Protein AF-A0A4S3MSR5-F1 (afdb_monomer_lite)

Organism: NCBI:txid1445661

Foldseek 3Di:
DVVVVVVLVVVLVVLVVLLLVLLLLCLLLVDDPVCLVVSLVLVLVVVCVPCPPVVVVLVVCVVVVPSVVVSVVVSVVSSVSSVVSSVNSNVVCVVVVDGDNDDSVVSVVSSNVSSVSSVVSDDVVVVVLLVLLLVLVVVQLVDDLPDDLVRLLVSLVVSVVRHPLVSNLVNLVVLCPDPSRRVSSVQSNVCSVVVNDRDPPDD

Secondary structure (DSSP, 8-state):
-HHHHHHHHHHHHHHHHHHHHHHHHHHHTT--TTHHHHHHHHHHHHHHHH-HHHHHHHHHHGGGSHHHHHHHHHHHHHHHHHHHHHHHHHHHHHHH-------HHHHHHHHHHHHHHHHHH--HHHHHHHHHHHHHHHHHHTS-TT--HHHHHHHHHHHHTTS-HHHHHHHHHHHHTSTT--HHHHHHHHHHHTTSPPPPS--

Sequence (203 aa):
MIVGVKNRLRLLMGANALVYLGPLLAGMAGFGWAAVPAFAAILIFWLVLLDPRGWRHARRDWINGRAAVQATGRILSQVLLVAILFGIGRGIVGVVGIGLDLPLVQVMALSFFALPLTRLVWRPEQAAERHVAERMVEKLNTLPENSDDAEILAHVVAIRQHVCLDELHAALIRFAAREDARRTVSRALALVGSGGRPAPADA

pLDDT: mean 71.51, std 10.47, range [35.16, 86.19]

Radius of gyration: 24.27 Å; chains: 1; bounding box: 53×45×70 Å

Structure (mmCIF, N/CA/C/O backbone):
data_AF-A0A4S3MSR5-F1
#
_entry.id   AF-A0A4S3MSR5-F1
#
loop_
_atom_site.group_PDB
_atom_site.id
_atom_site.type_symbol
_atom_site.label_atom_id
_atom_site.label_alt_id
_atom_site.label_comp_id
_atom_site.label_asym_id
_atom_site.label_entity_id
_atom_site.label_seq_id
_atom_site.pdbx_PDB_ins_code
_atom_site.Cartn_x
_atom_site.Cartn_y
_atom_site.Cartn_z
_atom_site.occupancy
_atom_site.B_iso_or_equiv
_atom_site.auth_seq_id
_atom_site.auth_comp_id
_atom_site.auth_asym_id
_atom_site.auth_atom_id
_atom_site.pdbx_PDB_model_num
ATOM 1 N N . MET A 1 1 ? -8.646 -19.524 15.940 1.00 45.38 1 MET A N 1
ATOM 2 C CA . MET A 1 1 ? -9.041 -18.492 14.949 1.00 45.38 1 MET A CA 1
ATOM 3 C C . MET A 1 1 ? -7.916 -17.516 14.530 1.00 45.38 1 MET A C 1
ATOM 5 O O . MET A 1 1 ? -8.138 -16.662 13.686 1.00 45.38 1 MET A O 1
ATOM 9 N N . ILE A 1 2 ? -6.673 -17.664 15.021 1.00 40.34 2 ILE A N 1
ATOM 10 C CA . ILE A 1 2 ? -5.539 -16.745 14.743 1.00 40.34 2 ILE A CA 1
ATOM 11 C C . ILE A 1 2 ? -4.885 -16.973 13.358 1.00 40.34 2 ILE A C 1
ATOM 13 O O . ILE A 1 2 ? -4.233 -16.085 12.805 1.00 40.34 2 ILE A O 1
ATOM 17 N N . VAL A 1 3 ? -5.091 -18.150 12.757 1.00 43.12 3 VAL A N 1
ATOM 18 C CA . VAL A 1 3 ? -4.489 -18.524 11.463 1.00 43.12 3 VAL A CA 1
ATOM 19 C C . VAL A 1 3 ? -5.088 -17.718 10.300 1.00 43.12 3 VAL A C 1
ATOM 21 O O . VAL A 1 3 ? -4.349 -17.283 9.419 1.00 43.12 3 VAL A O 1
ATOM 24 N N . GLY A 1 4 ? -6.393 -17.420 10.332 1.00 44.53 4 GLY A N 1
ATOM 25 C CA . GLY A 1 4 ? -7.074 -16.664 9.270 1.00 44.53 4 GLY A CA 1
ATOM 26 C C . GLY A 1 4 ? -6.616 -15.204 9.160 1.00 44.53 4 GLY A C 1
ATOM 27 O O . GLY A 1 4 ? -6.416 -14.698 8.057 1.00 44.53 4 GLY A O 1
ATOM 28 N N . VAL A 1 5 ? -6.361 -14.545 10.297 1.00 53.25 5 VAL A N 1
ATOM 29 C CA . VAL A 1 5 ? -5.908 -13.142 10.338 1.00 53.25 5 VAL A CA 1
ATOM 30 C C . VAL A 1 5 ? -4.469 -13.009 9.831 1.00 53.25 5 VAL A C 1
ATOM 32 O O . VAL A 1 5 ? -4.187 -12.141 9.005 1.00 53.25 5 VAL A O 1
ATOM 35 N N . LYS A 1 6 ? -3.566 -13.910 10.252 1.00 56.06 6 LYS A N 1
ATOM 36 C CA . LYS A 1 6 ? -2.171 -13.930 9.775 1.00 56.06 6 LYS A CA 1
ATOM 37 C C . LYS A 1 6 ? -2.084 -14.221 8.277 1.00 56.06 6 LYS A C 1
ATOM 39 O O . LYS A 1 6 ? -1.317 -13.561 7.579 1.00 56.06 6 LYS A O 1
ATOM 44 N N . ASN A 1 7 ? -2.880 -15.169 7.776 1.00 56.16 7 ASN A N 1
ATOM 45 C CA . ASN A 1 7 ? -2.860 -15.531 6.360 1.00 56.16 7 ASN A CA 1
ATOM 46 C C . ASN A 1 7 ? -3.373 -14.387 5.476 1.00 56.16 7 ASN A C 1
ATOM 48 O O . ASN A 1 7 ? -2.794 -14.090 4.436 1.00 56.16 7 ASN A O 1
ATOM 52 N N . ARG A 1 8 ? -4.404 -13.671 5.937 1.00 54.41 8 ARG A N 1
ATOM 53 C CA . ARG A 1 8 ? -4.962 -12.515 5.233 1.00 54.41 8 ARG A CA 1
ATOM 54 C C . ARG A 1 8 ? -4.032 -11.304 5.239 1.00 54.41 8 ARG A C 1
ATOM 56 O O . ARG A 1 8 ? -3.907 -10.639 4.216 1.00 54.41 8 ARG A O 1
ATOM 63 N N . LEU A 1 9 ? -3.351 -11.039 6.355 1.00 55.84 9 LEU A N 1
ATOM 64 C CA . LEU A 1 9 ? -2.353 -9.970 6.435 1.00 55.84 9 LEU A CA 1
ATOM 65 C C . LEU A 1 9 ? -1.169 -10.243 5.496 1.00 55.84 9 LEU A C 1
ATOM 67 O O . LEU A 1 9 ? -0.715 -9.335 4.809 1.00 55.84 9 LEU A O 1
ATOM 71 N N . ARG A 1 10 ? -0.730 -11.505 5.398 1.00 58.69 10 ARG A N 1
ATOM 72 C CA . ARG A 1 10 ? 0.287 -11.941 4.428 1.00 58.69 10 ARG A CA 1
ATOM 73 C C . ARG A 1 10 ? -0.190 -11.825 2.985 1.00 58.69 10 ARG A C 1
ATOM 75 O O . ARG A 1 10 ? 0.588 -11.411 2.140 1.00 58.69 10 ARG A O 1
ATOM 82 N N . LEU A 1 11 ? -1.457 -12.129 2.710 1.00 59.59 11 LEU A N 1
ATOM 83 C CA . LEU A 1 11 ? -2.065 -11.944 1.389 1.00 59.59 11 LEU A CA 1
ATOM 84 C C . LEU A 1 11 ? -2.132 -10.467 0.993 1.00 59.59 11 LEU A C 1
ATOM 86 O O . LEU A 1 11 ? -1.822 -10.128 -0.142 1.00 59.59 11 LEU A O 1
ATOM 90 N N . LEU A 1 12 ? -2.474 -9.582 1.930 1.00 59.56 12 LEU A N 1
ATOM 91 C CA . LEU A 1 12 ? -2.487 -8.138 1.700 1.00 59.56 12 LEU A CA 1
ATOM 92 C C . LEU A 1 12 ? -1.075 -7.569 1.526 1.00 59.56 12 LEU A C 1
ATOM 94 O O . LEU A 1 12 ? -0.853 -6.779 0.614 1.00 59.56 12 LEU A O 1
ATOM 98 N N . MET A 1 13 ? -0.111 -8.006 2.341 1.00 58.41 13 MET A N 1
ATOM 99 C CA . MET A 1 13 ? 1.302 -7.651 2.171 1.00 58.41 13 MET A CA 1
ATOM 100 C C . MET A 1 13 ? 1.862 -8.171 0.847 1.00 58.41 13 MET A C 1
ATOM 102 O O . MET A 1 13 ? 2.529 -7.424 0.143 1.00 58.41 13 MET A O 1
ATOM 106 N N . GLY A 1 14 ? 1.566 -9.421 0.488 1.00 60.28 14 GLY A N 1
ATOM 107 C CA . GLY A 1 14 ? 2.029 -10.049 -0.747 1.00 60.28 14 GLY A CA 1
ATOM 108 C C . GLY A 1 14 ? 1.424 -9.402 -1.985 1.00 60.28 14 GLY A C 1
ATOM 109 O O . GLY A 1 14 ? 2.136 -9.112 -2.938 1.00 60.28 14 GLY A O 1
ATOM 110 N N . ALA A 1 15 ? 0.130 -9.092 -1.955 1.00 63.09 15 ALA A N 1
ATOM 111 C CA . ALA A 1 15 ? -0.530 -8.440 -3.071 1.00 63.09 15 ALA A CA 1
ATOM 112 C C . ALA A 1 15 ? -0.090 -6.968 -3.211 1.00 63.09 15 ALA A C 1
ATOM 114 O O . ALA A 1 15 ? 0.074 -6.511 -4.335 1.00 63.09 15 ALA A O 1
ATOM 115 N N . ASN A 1 16 ? 0.202 -6.257 -2.112 1.00 64.19 16 ASN A N 1
ATOM 116 C CA . ASN A 1 16 ? 0.832 -4.931 -2.166 1.00 64.19 16 ASN A CA 1
ATOM 117 C C . ASN A 1 16 ? 2.285 -5.008 -2.674 1.00 64.19 16 ASN A C 1
ATOM 119 O O . ASN A 1 16 ? 2.702 -4.191 -3.486 1.00 64.19 16 ASN A O 1
ATOM 123 N N . ALA A 1 17 ? 3.048 -6.025 -2.263 1.00 65.12 17 ALA A N 1
ATOM 124 C CA . ALA A 1 17 ? 4.397 -6.276 -2.770 1.00 65.12 17 ALA A CA 1
ATOM 125 C C . ALA A 1 17 ? 4.403 -6.584 -4.277 1.00 65.12 17 ALA A C 1
ATOM 127 O O . ALA A 1 17 ? 5.304 -6.145 -4.986 1.00 65.12 17 ALA A O 1
ATOM 128 N N . LEU A 1 18 ? 3.371 -7.268 -4.782 1.00 67.69 18 LEU A N 1
ATOM 129 C CA . LEU A 1 18 ? 3.221 -7.600 -6.200 1.00 67.69 18 LEU A CA 1
ATOM 130 C C . LEU A 1 18 ? 3.075 -6.352 -7.085 1.00 67.69 18 LEU A C 1
ATOM 132 O O . LEU A 1 18 ? 3.558 -6.335 -8.214 1.00 67.69 18 LEU A O 1
ATOM 136 N N . VAL A 1 19 ? 2.479 -5.281 -6.554 1.00 67.62 19 VAL A N 1
ATOM 137 C CA . VAL A 1 19 ? 2.370 -3.983 -7.241 1.00 67.62 19 VAL A CA 1
ATOM 138 C C . VAL A 1 19 ? 3.750 -3.378 -7.494 1.00 67.62 19 VAL A C 1
ATOM 140 O O . VAL A 1 19 ? 4.026 -2.886 -8.589 1.00 67.62 19 VAL A O 1
ATOM 143 N N . TYR A 1 20 ? 4.629 -3.459 -6.494 1.00 71.44 20 TYR A N 1
ATOM 144 C CA . TYR A 1 20 ? 6.003 -2.961 -6.559 1.00 71.44 20 TYR A CA 1
ATOM 145 C C . TYR A 1 20 ? 6.952 -3.915 -7.297 1.00 71.44 20 TYR A C 1
ATOM 147 O O . TYR A 1 20 ? 8.023 -3.506 -7.743 1.00 71.44 20 TYR A O 1
ATOM 155 N N . LEU A 1 21 ? 6.551 -5.173 -7.485 1.00 75.38 21 LEU A N 1
ATOM 156 C CA . LEU A 1 21 ? 7.359 -6.165 -8.181 1.00 75.38 21 LEU A CA 1
ATOM 157 C C . LEU A 1 21 ? 7.545 -5.830 -9.669 1.00 75.38 21 LEU A C 1
ATOM 159 O O . LEU A 1 21 ? 8.599 -6.127 -10.217 1.00 75.38 21 LEU A O 1
ATOM 163 N N . GLY A 1 22 ? 6.585 -5.175 -10.330 1.00 75.81 22 GLY A N 1
ATOM 164 C CA . GLY A 1 22 ? 6.727 -4.848 -11.755 1.00 75.81 22 GLY A CA 1
ATOM 165 C C . GLY A 1 22 ? 7.840 -3.847 -12.072 1.00 75.81 22 GLY A C 1
ATOM 166 O O . GLY A 1 22 ? 8.669 -4.172 -12.916 1.00 75.81 22 GLY A O 1
ATOM 167 N N . PRO A 1 23 ? 7.949 -2.683 -11.397 1.00 78.50 23 PRO A N 1
ATOM 168 C CA . PRO A 1 23 ? 9.100 -1.788 -11.554 1.00 78.50 23 PRO A CA 1
ATOM 169 C C . PRO A 1 23 ? 10.450 -2.476 -11.313 1.00 78.50 23 PRO A C 1
ATOM 171 O O . PRO A 1 23 ? 11.407 -2.233 -12.045 1.00 78.50 23 PRO A O 1
ATOM 174 N N . LEU A 1 24 ? 10.515 -3.367 -10.318 1.00 80.12 24 LEU A N 1
ATOM 175 C CA . LEU A 1 24 ? 11.713 -4.148 -10.006 1.00 80.12 24 LEU A CA 1
ATOM 176 C C . LEU A 1 24 ? 12.062 -5.118 -11.143 1.00 80.12 24 LEU A C 1
ATOM 178 O O . LEU A 1 24 ? 13.187 -5.108 -11.639 1.00 80.12 24 LEU A O 1
ATOM 182 N N . LEU A 1 25 ? 11.088 -5.916 -11.590 1.00 78.69 25 LEU A N 1
ATOM 183 C CA . LEU A 1 25 ? 11.241 -6.866 -12.694 1.00 78.69 25 LEU A CA 1
ATOM 184 C C . LEU A 1 25 ? 11.572 -6.161 -14.008 1.00 78.69 25 LEU A C 1
ATOM 186 O O . LEU A 1 25 ? 12.370 -6.673 -14.782 1.00 78.69 25 LEU A O 1
ATOM 190 N N . ALA A 1 26 ? 11.012 -4.978 -14.254 1.00 76.81 26 ALA A N 1
ATOM 191 C CA . ALA A 1 26 ? 11.332 -4.179 -15.429 1.00 76.81 26 ALA A CA 1
ATOM 192 C C . ALA A 1 26 ? 12.780 -3.660 -15.389 1.00 76.81 26 ALA A C 1
ATOM 194 O O . ALA A 1 26 ? 13.457 -3.654 -16.417 1.00 76.81 26 ALA A O 1
ATOM 195 N N . GLY A 1 27 ? 13.274 -3.287 -14.203 1.00 76.38 27 GLY A N 1
ATOM 196 C CA . GLY A 1 27 ? 14.687 -2.977 -13.990 1.00 76.38 27 GLY A CA 1
ATOM 197 C C . GLY A 1 27 ? 15.592 -4.186 -14.251 1.00 76.38 27 GLY A C 1
ATOM 198 O O . GLY A 1 27 ? 16.629 -4.046 -14.897 1.00 76.38 27 GLY A O 1
ATOM 199 N N . MET A 1 28 ? 15.173 -5.381 -13.816 1.00 78.19 28 MET A N 1
ATOM 200 C CA . MET A 1 28 ? 15.891 -6.640 -14.069 1.00 78.19 28 MET A CA 1
ATOM 201 C C . MET A 1 28 ? 15.848 -7.072 -15.545 1.00 78.19 28 MET A C 1
ATOM 203 O O . MET A 1 28 ? 16.832 -7.571 -16.080 1.00 78.19 28 MET A O 1
ATOM 207 N N . ALA A 1 29 ? 14.740 -6.840 -16.244 1.00 77.25 29 ALA A N 1
ATOM 208 C CA . ALA A 1 29 ? 14.624 -7.110 -17.677 1.00 77.25 29 ALA A CA 1
ATOM 209 C C . ALA A 1 29 ? 15.442 -6.127 -18.541 1.00 77.25 29 ALA A C 1
ATOM 211 O O . ALA A 1 29 ? 15.468 -6.230 -19.763 1.00 77.25 29 ALA A O 1
ATOM 212 N N . GLY A 1 30 ? 16.128 -5.161 -17.918 1.00 70.56 30 GLY A N 1
ATOM 213 C CA . GLY A 1 30 ? 17.072 -4.281 -18.599 1.00 70.56 30 GLY A CA 1
ATOM 214 C C . GLY A 1 30 ? 16.422 -3.158 -19.404 1.00 70.56 30 GLY A C 1
ATOM 215 O O . GLY A 1 30 ? 17.129 -2.471 -20.146 1.00 70.56 30 GLY A O 1
ATOM 216 N N . PHE A 1 31 ? 15.115 -2.916 -19.235 1.00 75.75 31 PHE A N 1
ATOM 217 C CA . PHE A 1 31 ? 14.413 -1.844 -19.939 1.00 75.75 31 PHE A CA 1
ATOM 218 C C . PHE A 1 31 ? 15.083 -0.475 -19.715 1.00 75.75 31 PHE A C 1
ATOM 220 O O . PHE A 1 31 ? 15.752 -0.219 -18.709 1.00 75.75 31 PHE A O 1
ATOM 227 N N . GLY A 1 32 ? 14.942 0.420 -20.694 1.00 76.19 32 GLY A N 1
ATOM 228 C CA . GLY A 1 32 ? 15.491 1.773 -20.608 1.00 76.19 32 GLY A CA 1
ATOM 229 C C . GLY A 1 32 ? 14.751 2.643 -19.586 1.00 76.19 32 GLY A C 1
ATOM 230 O O . GLY A 1 32 ? 13.595 2.384 -19.252 1.00 76.19 32 GLY A O 1
ATOM 231 N N . TRP A 1 33 ? 15.384 3.739 -19.153 1.00 76.56 33 TRP A N 1
ATOM 232 C CA . TRP A 1 33 ? 14.788 4.741 -18.249 1.00 76.56 33 TRP A CA 1
ATOM 233 C C . TRP A 1 33 ? 13.458 5.325 -18.757 1.00 76.56 33 TRP A C 1
ATOM 235 O O . TRP A 1 33 ? 12.652 5.804 -17.963 1.00 76.56 33 TRP A O 1
ATOM 245 N N . ALA A 1 34 ? 13.183 5.218 -20.060 1.00 79.12 34 ALA A N 1
ATOM 246 C CA . ALA A 1 34 ? 11.901 5.574 -20.664 1.00 79.12 34 ALA A CA 1
ATOM 247 C C . ALA A 1 34 ? 10.706 4.746 -20.140 1.00 79.12 34 ALA A C 1
ATOM 249 O O . ALA A 1 34 ? 9.568 5.188 -20.263 1.00 79.12 34 ALA A O 1
ATOM 250 N N . ALA A 1 35 ? 10.932 3.578 -19.526 1.00 73.69 35 ALA A N 1
ATOM 251 C CA . ALA A 1 35 ? 9.868 2.761 -18.936 1.00 73.69 35 ALA A CA 1
ATOM 252 C C . ALA A 1 35 ? 9.372 3.300 -17.578 1.00 73.69 35 ALA A C 1
ATOM 254 O O . ALA A 1 35 ? 8.220 3.079 -17.208 1.00 73.69 35 ALA A O 1
ATOM 255 N N . VAL A 1 36 ? 10.211 4.044 -16.848 1.00 78.06 36 VAL A N 1
ATOM 256 C CA . VAL A 1 36 ? 9.886 4.620 -15.530 1.00 78.06 36 VAL A CA 1
ATOM 257 C C . VAL A 1 36 ? 8.610 5.475 -15.548 1.00 78.06 36 VAL A C 1
ATOM 259 O O . VAL A 1 36 ? 7.732 5.218 -14.719 1.00 78.06 36 VAL A O 1
ATOM 262 N N . PRO A 1 37 ? 8.428 6.444 -16.472 1.00 79.25 37 PRO A N 1
ATOM 263 C CA . PRO A 1 37 ? 7.198 7.233 -16.515 1.00 79.25 37 PRO A CA 1
ATOM 264 C C . PRO A 1 37 ? 5.950 6.394 -16.823 1.00 79.25 37 PRO A C 1
ATOM 266 O O . PRO A 1 37 ? 4.879 6.728 -16.324 1.00 79.25 37 PRO A O 1
ATOM 269 N N . ALA A 1 38 ? 6.062 5.289 -17.570 1.00 78.75 38 ALA A N 1
ATOM 270 C CA . ALA A 1 38 ? 4.925 4.406 -17.847 1.00 78.75 38 ALA A CA 1
ATOM 271 C C . ALA A 1 38 ? 4.452 3.670 -16.579 1.00 78.75 38 ALA A C 1
ATOM 273 O O . ALA A 1 38 ? 3.262 3.683 -16.263 1.00 78.75 38 ALA A O 1
ATOM 274 N N . PHE A 1 39 ? 5.380 3.102 -15.799 1.00 76.25 39 PHE A N 1
ATOM 275 C CA . PHE A 1 39 ? 5.052 2.482 -14.508 1.00 76.25 39 PHE A CA 1
ATOM 276 C C . PHE A 1 39 ? 4.535 3.504 -13.491 1.00 76.25 39 PHE A C 1
ATOM 278 O O . PHE A 1 39 ? 3.567 3.233 -12.778 1.00 76.25 39 PHE A O 1
ATOM 285 N N . ALA A 1 40 ? 5.130 4.700 -13.457 1.00 81.12 40 ALA A N 1
ATOM 286 C CA . ALA A 1 40 ? 4.646 5.787 -12.617 1.00 81.12 40 ALA A CA 1
ATOM 287 C C . ALA A 1 40 ? 3.218 6.203 -12.999 1.00 81.12 40 ALA A C 1
ATOM 289 O O . ALA A 1 40 ? 2.377 6.354 -12.116 1.00 81.12 40 ALA A O 1
ATOM 290 N N . ALA A 1 41 ? 2.908 6.322 -14.293 1.00 81.06 41 ALA A N 1
ATOM 291 C CA . ALA A 1 41 ? 1.567 6.655 -14.767 1.00 81.06 41 ALA A CA 1
ATOM 292 C C . ALA A 1 41 ? 0.527 5.610 -14.337 1.00 81.06 41 ALA A C 1
ATOM 294 O O . ALA A 1 41 ? -0.549 5.985 -13.873 1.00 81.06 41 ALA A O 1
ATOM 295 N N . ILE A 1 42 ? 0.860 4.316 -14.411 1.00 78.75 42 ILE A N 1
ATOM 296 C CA . ILE A 1 42 ? -0.014 3.234 -13.932 1.00 78.75 42 ILE A CA 1
ATOM 297 C C . ILE A 1 42 ? -0.275 3.377 -12.426 1.00 78.75 42 ILE A C 1
ATOM 299 O O . ILE A 1 42 ? -1.428 3.333 -12.002 1.00 78.75 42 ILE A O 1
ATOM 303 N N . LEU A 1 43 ? 0.760 3.596 -11.610 1.00 74.50 43 LEU A N 1
ATOM 304 C CA . LEU A 1 43 ? 0.596 3.759 -10.159 1.00 74.50 43 LEU A CA 1
ATOM 305 C C . LEU A 1 43 ? -0.190 5.019 -9.790 1.00 74.50 43 LEU A C 1
ATOM 307 O O . LEU A 1 43 ? -1.036 4.969 -8.900 1.00 74.50 43 LEU A O 1
ATOM 311 N N . ILE A 1 44 ? 0.050 6.134 -10.482 1.00 75.75 44 ILE A N 1
ATOM 312 C CA . ILE A 1 44 ? -0.693 7.386 -10.289 1.00 75.75 44 ILE A CA 1
ATOM 313 C C . ILE A 1 44 ? -2.164 7.183 -10.651 1.00 75.75 44 ILE A C 1
ATOM 315 O O . ILE A 1 44 ? -3.041 7.544 -9.866 1.00 75.75 44 ILE A O 1
ATOM 319 N N . PHE A 1 45 ? -2.441 6.566 -11.803 1.00 78.75 45 PHE A N 1
ATOM 320 C CA . PHE A 1 45 ? -3.798 6.231 -12.230 1.00 78.75 45 PHE A CA 1
ATOM 321 C C . PHE A 1 45 ? -4.517 5.386 -11.173 1.00 78.75 45 PHE A C 1
ATOM 323 O O . PHE A 1 45 ? -5.656 5.666 -10.801 1.00 78.75 45 PHE A O 1
ATOM 330 N N . TRP A 1 46 ? -3.821 4.403 -10.608 1.00 72.00 46 TRP A N 1
ATOM 331 C CA . TRP A 1 46 ? -4.353 3.576 -9.536 1.00 72.00 46 TRP A CA 1
ATOM 332 C C . TRP A 1 46 ? -4.561 4.313 -8.214 1.00 72.00 46 TRP A C 1
ATOM 334 O O . TRP A 1 46 ? -5.555 4.054 -7.538 1.00 72.00 46 TRP A O 1
ATOM 344 N N . LEU A 1 47 ? -3.684 5.252 -7.857 1.00 69.38 47 LEU A N 1
ATOM 345 C CA . LEU A 1 47 ? -3.851 6.108 -6.680 1.00 69.38 47 LEU A CA 1
ATOM 346 C C . LEU A 1 47 ? -5.171 6.889 -6.762 1.00 69.38 47 LEU A C 1
ATOM 348 O O . LEU A 1 47 ? -5.913 6.975 -5.783 1.00 69.38 47 LEU A O 1
ATOM 352 N N . VAL A 1 48 ? -5.479 7.403 -7.956 1.00 70.00 48 VAL A N 1
ATOM 353 C CA . VAL A 1 48 ? -6.737 8.100 -8.252 1.00 70.00 48 VAL A CA 1
ATOM 354 C C . VAL A 1 48 ? -7.932 7.141 -8.174 1.00 70.00 48 VAL A C 1
ATOM 356 O O . VAL A 1 48 ? -8.975 7.505 -7.635 1.00 70.00 48 VAL A O 1
ATOM 359 N N . LEU A 1 49 ? -7.785 5.900 -8.651 1.00 69.25 49 LEU A N 1
ATOM 360 C CA . LEU A 1 49 ? -8.858 4.896 -8.654 1.00 69.25 49 LEU A CA 1
ATOM 361 C C . LEU A 1 49 ? -9.176 4.301 -7.263 1.00 69.25 49 LEU A C 1
ATOM 363 O O . LEU A 1 49 ? -10.301 3.846 -7.017 1.00 69.25 49 LEU A O 1
ATOM 367 N N . LEU A 1 50 ? -8.184 4.239 -6.366 1.00 62.53 50 LEU A N 1
ATOM 368 C CA . LEU A 1 50 ? -8.283 3.595 -5.048 1.00 62.53 50 LEU A CA 1
ATOM 369 C C . LEU A 1 50 ? -8.752 4.527 -3.929 1.00 62.53 50 LEU A C 1
ATOM 371 O O . LEU A 1 50 ? -9.335 4.028 -2.966 1.00 62.53 50 LEU A O 1
ATOM 375 N N . ASP A 1 51 ? -8.567 5.845 -4.052 1.00 61.38 51 ASP A N 1
ATOM 376 C CA . ASP A 1 51 ? -8.999 6.822 -3.041 1.00 61.38 51 ASP A CA 1
ATOM 377 C C . ASP A 1 51 ? -10.137 7.755 -3.521 1.00 61.38 51 ASP A C 1
ATOM 379 O O . ASP A 1 51 ? -9.980 8.979 -3.595 1.00 61.38 51 ASP A O 1
ATOM 383 N N . PRO A 1 52 ? -11.346 7.224 -3.799 1.00 59.66 52 PRO A N 1
ATOM 384 C CA . PRO A 1 52 ? -12.488 8.058 -4.168 1.00 59.66 52 PRO A CA 1
ATOM 385 C C . PRO A 1 52 ? -12.965 8.963 -3.013 1.00 59.66 52 PRO A C 1
ATOM 387 O O . PRO A 1 52 ? -13.660 9.954 -3.245 1.00 59.66 52 PRO A O 1
ATOM 390 N N . ARG A 1 53 ? -12.609 8.653 -1.755 1.00 53.97 53 ARG A N 1
ATOM 391 C CA . ARG A 1 53 ? -13.017 9.431 -0.567 1.00 53.97 53 ARG A CA 1
ATOM 392 C C . ARG A 1 53 ? -12.119 10.648 -0.334 1.00 53.97 53 ARG A C 1
ATOM 394 O O . ARG A 1 53 ? -12.633 11.705 0.051 1.00 53.97 53 ARG A O 1
ATOM 401 N N . GLY A 1 54 ? -10.824 10.522 -0.617 1.00 60.72 54 GLY A N 1
ATOM 402 C CA . GLY A 1 54 ? -9.857 11.614 -0.618 1.00 60.72 54 GLY A CA 1
ATOM 403 C C . GLY A 1 54 ? -10.204 12.679 -1.650 1.00 60.72 54 GLY A C 1
ATOM 404 O O . GLY A 1 54 ? -10.097 13.861 -1.350 1.00 60.72 54 GLY A O 1
ATOM 405 N N . TRP A 1 55 ? -10.755 12.300 -2.808 1.00 56.91 55 TRP A N 1
ATOM 406 C CA . TRP A 1 55 ? -11.189 13.262 -3.830 1.00 56.91 55 TRP A CA 1
ATOM 407 C C . TRP A 1 55 ? -12.368 14.145 -3.388 1.00 56.91 55 TRP A C 1
ATOM 409 O O . TRP A 1 55 ? -12.416 15.326 -3.733 1.00 56.91 55 TRP A O 1
ATOM 419 N N . ARG A 1 56 ? -13.283 13.623 -2.554 1.00 57.97 56 ARG A N 1
ATOM 420 C CA . ARG A 1 56 ? -14.394 14.411 -1.980 1.00 57.97 56 ARG A CA 1
ATOM 421 C C . ARG A 1 56 ? -13.918 15.481 -0.993 1.00 57.97 56 ARG A C 1
ATOM 423 O O . ARG A 1 56 ? -14.472 16.574 -0.993 1.00 57.97 56 ARG A O 1
ATOM 430 N N . HIS A 1 57 ? -12.906 15.178 -0.179 1.00 54.84 57 HIS A N 1
ATOM 431 C CA . HIS A 1 57 ? -12.311 16.138 0.763 1.00 54.84 57 HIS A CA 1
ATOM 432 C C . HIS A 1 57 ? -11.345 17.093 0.051 1.00 54.84 57 HIS A C 1
ATOM 434 O O . HIS A 1 57 ? -11.409 18.304 0.253 1.00 54.84 57 HIS A O 1
ATOM 440 N N . ALA A 1 58 ? -10.544 16.567 -0.880 1.00 56.19 58 ALA A N 1
ATOM 441 C CA . ALA A 1 58 ? -9.648 17.345 -1.722 1.00 56.19 58 ALA A CA 1
ATOM 442 C C . ALA A 1 58 ? -10.412 18.387 -2.545 1.00 56.19 58 ALA A C 1
ATOM 444 O O . ALA A 1 58 ? -9.931 19.501 -2.670 1.00 56.19 58 ALA A O 1
ATOM 445 N N . ARG A 1 59 ? -11.636 18.108 -3.019 1.00 58.38 59 ARG A N 1
ATOM 446 C CA . ARG A 1 59 ? -12.453 19.106 -3.736 1.00 58.38 59 ARG A CA 1
ATOM 447 C C . ARG A 1 59 ? -12.629 20.423 -2.967 1.00 58.38 59 ARG A C 1
ATOM 449 O O . ARG A 1 59 ? -12.665 21.477 -3.590 1.00 58.38 59 ARG A O 1
ATOM 456 N N . ARG A 1 60 ? -12.725 20.367 -1.632 1.00 55.91 60 ARG A N 1
ATOM 457 C CA . ARG A 1 60 ? -12.857 21.550 -0.765 1.00 55.91 60 ARG A CA 1
ATOM 458 C C . ARG A 1 60 ? -11.506 22.215 -0.478 1.00 55.91 60 ARG A C 1
ATOM 460 O O . ARG A 1 60 ? -11.439 23.434 -0.387 1.00 55.91 60 ARG A O 1
ATOM 467 N N . ASP A 1 61 ? -10.435 21.428 -0.403 1.00 56.88 61 ASP A N 1
ATOM 468 C CA . ASP A 1 61 ? -9.072 21.905 -0.129 1.00 56.88 61 ASP A CA 1
ATOM 469 C C . ASP A 1 61 ? -8.284 22.345 -1.375 1.00 56.88 61 ASP A C 1
ATOM 471 O O . ASP A 1 61 ? -7.273 23.037 -1.245 1.00 56.88 61 ASP A O 1
ATOM 475 N N . TRP A 1 62 ? -8.736 21.992 -2.584 1.00 60.75 62 TRP A N 1
ATOM 476 C CA . TRP A 1 62 ? -8.182 22.487 -3.853 1.00 60.75 62 TRP A CA 1
ATOM 477 C C . TRP A 1 62 ? -8.320 24.006 -3.966 1.00 60.75 62 TRP A C 1
ATOM 479 O O . TRP A 1 62 ? -7.419 24.663 -4.476 1.00 60.75 62 TRP A O 1
ATOM 489 N N . ILE A 1 63 ? -9.388 24.564 -3.392 1.00 64.62 63 ILE A N 1
ATOM 490 C CA . ILE A 1 63 ? -9.615 26.012 -3.302 1.00 64.62 63 ILE A CA 1
ATOM 491 C C . ILE A 1 63 ? -8.554 26.687 -2.407 1.00 64.62 63 ILE A C 1
ATOM 493 O O . ILE A 1 63 ? -8.192 27.833 -2.640 1.00 64.62 63 ILE A O 1
ATOM 497 N N . ASN A 1 64 ? -7.989 25.960 -1.436 1.00 62.16 64 ASN A N 1
ATOM 498 C CA . ASN A 1 64 ? -7.002 26.469 -0.476 1.00 62.16 64 ASN A CA 1
ATOM 499 C C . ASN A 1 64 ? -5.541 26.140 -0.851 1.00 62.16 64 ASN A C 1
ATOM 501 O O . ASN A 1 64 ? -4.639 26.372 -0.046 1.00 62.16 64 ASN A O 1
ATOM 505 N N . GLY A 1 65 ? -5.282 25.524 -2.013 1.00 59.28 65 GLY A N 1
ATOM 506 C CA . GLY A 1 65 ? -3.936 25.188 -2.513 1.00 59.28 65 GLY A CA 1
ATOM 507 C C . GLY A 1 65 ? -3.175 24.084 -1.753 1.00 59.28 65 GLY A C 1
ATOM 508 O O . GLY A 1 65 ? -2.274 23.457 -2.310 1.00 59.28 65 GLY A O 1
ATOM 509 N N . ARG A 1 66 ? -3.552 23.760 -0.508 1.00 61.19 66 ARG A N 1
ATOM 510 C CA . ARG A 1 66 ? -2.887 22.724 0.314 1.00 61.19 66 ARG A CA 1
ATOM 511 C C . ARG A 1 66 ? -3.048 21.312 -0.251 1.00 61.19 66 ARG A C 1
ATOM 513 O O . ARG A 1 66 ? -2.144 20.489 -0.111 1.00 61.19 66 ARG A O 1
ATOM 520 N N . ALA A 1 67 ? -4.164 21.037 -0.925 1.00 63.28 67 ALA A N 1
ATOM 521 C CA . ALA A 1 67 ? -4.385 19.747 -1.573 1.00 63.28 67 ALA A CA 1
ATOM 522 C C . ALA A 1 67 ? -3.427 19.505 -2.751 1.00 63.28 67 ALA A C 1
ATOM 524 O O . ALA A 1 67 ? -3.033 18.363 -2.982 1.00 63.28 67 ALA A O 1
ATOM 525 N N . ALA A 1 68 ? -3.009 20.563 -3.456 1.00 65.00 68 ALA A N 1
ATOM 526 C CA . ALA A 1 68 ? -2.053 20.450 -4.553 1.00 65.00 68 ALA A CA 1
ATOM 527 C C . ALA A 1 68 ? -0.671 20.026 -4.037 1.00 65.00 68 ALA A C 1
ATOM 529 O O . ALA A 1 68 ? -0.076 19.104 -4.578 1.00 65.00 68 ALA A O 1
ATOM 530 N N . VAL A 1 69 ? -0.201 20.611 -2.929 1.00 71.38 69 VAL A N 1
ATOM 531 C CA . VAL A 1 69 ? 1.089 20.245 -2.312 1.00 71.38 69 VAL A CA 1
ATOM 532 C C . VAL A 1 69 ? 1.102 18.779 -1.868 1.00 71.38 69 VAL A C 1
ATOM 534 O O . VAL A 1 69 ? 2.062 18.057 -2.134 1.00 71.38 69 VAL A O 1
ATOM 537 N N . GLN A 1 70 ? 0.020 18.307 -1.243 1.00 69.00 70 GLN A N 1
ATOM 538 C CA . GLN A 1 70 ? -0.085 16.906 -0.826 1.00 69.00 70 GLN A CA 1
ATOM 539 C C . GLN A 1 70 ? -0.171 15.947 -2.020 1.00 69.00 70 GLN A C 1
ATOM 541 O O . GLN A 1 70 ? 0.445 14.881 -1.992 1.00 69.00 70 GLN A O 1
ATOM 546 N N . ALA A 1 71 ? -0.905 16.315 -3.073 1.00 69.50 71 ALA A N 1
ATOM 547 C CA . ALA A 1 71 ? -0.988 15.523 -4.296 1.00 69.50 71 ALA A CA 1
ATOM 548 C C . ALA A 1 71 ? 0.377 15.431 -4.991 1.00 69.50 71 ALA A C 1
ATOM 550 O O . ALA A 1 71 ? 0.817 14.332 -5.326 1.00 69.50 71 ALA A O 1
ATOM 551 N N . THR A 1 72 ? 1.088 16.553 -5.117 1.00 74.88 72 THR A N 1
ATOM 552 C CA . THR A 1 72 ? 2.444 16.597 -5.674 1.00 74.88 72 THR A CA 1
ATOM 553 C C . THR A 1 72 ? 3.403 15.748 -4.853 1.00 74.88 72 THR A C 1
ATOM 555 O O . THR A 1 72 ? 4.135 14.951 -5.428 1.00 74.88 72 THR A O 1
ATOM 558 N N . GLY A 1 73 ? 3.357 15.831 -3.519 1.00 78.75 73 GLY A N 1
ATOM 559 C CA . GLY A 1 73 ? 4.189 14.994 -2.651 1.00 78.75 73 GLY A CA 1
ATOM 560 C C . GLY A 1 73 ? 3.944 13.496 -2.854 1.00 78.75 73 GLY A C 1
ATOM 561 O O . GLY A 1 73 ? 4.894 12.718 -2.903 1.00 78.75 73 GLY A O 1
ATOM 562 N N . ARG A 1 74 ? 2.682 13.087 -3.043 1.00 73.31 74 ARG A N 1
ATOM 563 C CA . ARG A 1 74 ? 2.318 11.690 -3.338 1.00 73.31 74 ARG A CA 1
ATOM 564 C C . ARG A 1 74 ? 2.783 11.245 -4.723 1.00 73.31 74 ARG A C 1
ATOM 566 O O . ARG A 1 74 ? 3.257 10.126 -4.869 1.00 73.31 74 ARG A O 1
ATOM 573 N N . ILE A 1 75 ? 2.658 12.098 -5.737 1.00 77.44 75 ILE A N 1
ATOM 574 C CA . ILE A 1 75 ? 3.134 11.795 -7.094 1.00 77.44 75 ILE A CA 1
ATOM 575 C C . ILE A 1 75 ? 4.659 11.667 -7.093 1.00 77.44 75 ILE A C 1
ATOM 577 O O . ILE A 1 75 ? 5.199 10.696 -7.617 1.00 77.44 75 ILE A O 1
ATOM 581 N N . LEU A 1 76 ? 5.349 12.614 -6.458 1.00 82.50 76 LEU A N 1
ATOM 582 C CA . LEU A 1 76 ? 6.804 12.646 -6.401 1.00 82.50 76 LEU A CA 1
ATOM 583 C C . LEU A 1 76 ? 7.359 11.432 -5.652 1.00 82.50 76 LEU A C 1
ATOM 585 O O . LEU A 1 76 ? 8.309 10.812 -6.122 1.00 82.50 76 LEU A O 1
ATOM 589 N N . SER A 1 77 ? 6.737 11.046 -4.533 1.00 80.31 77 SER A N 1
ATOM 590 C CA . SER A 1 77 ? 7.144 9.848 -3.795 1.00 80.31 77 SER A CA 1
ATOM 591 C C . SER A 1 77 ? 6.901 8.566 -4.590 1.00 80.31 77 SER A C 1
ATOM 593 O O . SER A 1 77 ? 7.742 7.674 -4.544 1.00 80.31 77 SER A O 1
ATOM 595 N N . GLN A 1 78 ? 5.817 8.480 -5.368 1.00 78.56 78 GLN A N 1
ATOM 596 C CA . GLN A 1 78 ? 5.563 7.338 -6.253 1.00 78.56 78 GLN A CA 1
ATOM 597 C C . GLN A 1 78 ? 6.599 7.239 -7.372 1.00 78.56 78 GLN A C 1
ATOM 599 O O . GLN A 1 78 ? 7.152 6.167 -7.599 1.00 78.56 78 GLN A O 1
ATOM 604 N N . VAL A 1 79 ? 6.917 8.352 -8.037 1.00 81.69 79 VAL A N 1
ATOM 605 C CA . VAL A 1 79 ? 7.965 8.384 -9.070 1.00 81.69 79 VAL A CA 1
ATOM 606 C C . VAL A 1 79 ? 9.319 7.999 -8.476 1.00 81.69 79 VAL A C 1
ATOM 608 O O . VAL A 1 79 ? 10.025 7.173 -9.052 1.00 81.69 79 VAL A O 1
ATOM 611 N N . LEU A 1 80 ? 9.663 8.551 -7.308 1.00 85.25 80 LEU A N 1
ATOM 612 C CA . LEU A 1 80 ? 10.912 8.245 -6.615 1.00 85.25 80 LEU A CA 1
ATOM 613 C C . LEU A 1 80 ? 10.990 6.764 -6.234 1.00 85.25 80 LEU A C 1
ATOM 615 O O . LEU A 1 80 ? 12.013 6.125 -6.462 1.00 85.25 80 LEU A O 1
ATOM 619 N N . LEU A 1 81 ? 9.900 6.204 -5.709 1.00 82.19 81 LEU A N 1
ATOM 620 C CA . LEU A 1 81 ? 9.812 4.791 -5.368 1.00 82.19 81 LEU A CA 1
ATOM 621 C C . LEU A 1 81 ? 10.031 3.915 -6.609 1.00 82.19 81 LEU A C 1
ATOM 623 O O . LEU A 1 81 ? 10.887 3.038 -6.585 1.00 82.19 81 LEU A O 1
ATOM 627 N N . VAL A 1 82 ? 9.334 4.188 -7.718 1.00 83.31 82 VAL A N 1
ATOM 628 C CA . VAL A 1 82 ? 9.524 3.457 -8.986 1.00 83.31 82 VAL A CA 1
ATOM 629 C C . VAL A 1 82 ? 10.968 3.551 -9.463 1.00 83.31 82 VAL A C 1
ATOM 631 O O . VAL A 1 82 ? 11.548 2.529 -9.818 1.00 83.31 82 VAL A O 1
ATOM 634 N N . ALA A 1 83 ? 11.564 4.745 -9.444 1.00 83.75 83 ALA A N 1
ATOM 635 C CA . ALA A 1 83 ? 12.945 4.951 -9.865 1.00 83.75 83 ALA A CA 1
ATOM 636 C C . ALA A 1 83 ? 13.939 4.159 -9.000 1.00 83.75 83 ALA A C 1
ATOM 638 O O . ALA A 1 83 ? 14.854 3.536 -9.538 1.00 83.75 83 ALA A O 1
ATOM 639 N N . ILE A 1 84 ? 13.733 4.127 -7.679 1.00 86.19 84 ILE A N 1
ATOM 640 C CA . ILE A 1 84 ? 14.555 3.342 -6.751 1.00 86.19 84 ILE A CA 1
ATOM 641 C C . ILE A 1 84 ? 14.416 1.847 -7.047 1.00 86.19 84 ILE A C 1
ATOM 643 O O . ILE A 1 84 ? 15.430 1.173 -7.208 1.00 86.19 84 ILE A O 1
ATOM 647 N N . LEU A 1 85 ? 13.192 1.316 -7.167 1.00 84.06 85 LEU A N 1
ATOM 648 C CA . LEU A 1 85 ? 12.993 -0.108 -7.463 1.00 84.06 85 LEU A CA 1
ATOM 649 C C . LEU A 1 85 ? 13.573 -0.500 -8.823 1.00 84.06 85 LEU A C 1
ATOM 651 O O . LEU A 1 85 ? 14.199 -1.550 -8.942 1.00 84.06 85 LEU A O 1
ATOM 655 N N . PHE A 1 86 ? 13.415 0.355 -9.830 1.00 83.06 86 PHE A N 1
ATOM 656 C CA . PHE A 1 86 ? 13.998 0.139 -11.148 1.00 83.06 86 PHE A CA 1
ATOM 657 C C . PHE A 1 86 ? 15.532 0.111 -11.084 1.00 83.0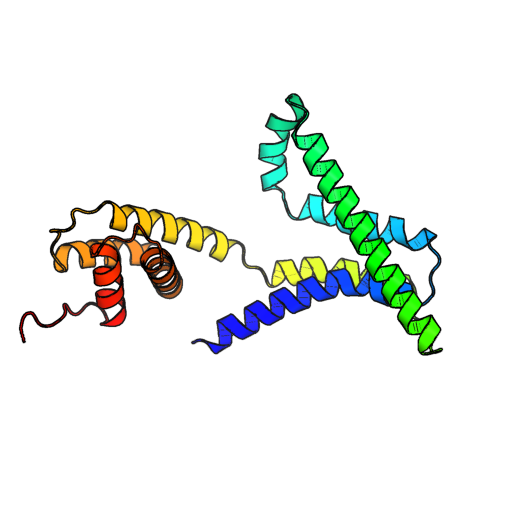6 86 PHE A C 1
ATOM 659 O O . PHE A 1 86 ? 16.167 -0.778 -11.652 1.00 83.06 86 PHE A O 1
ATOM 666 N N . GLY A 1 87 ? 16.127 1.043 -10.332 1.00 82.81 87 GLY A N 1
ATOM 667 C CA . GLY A 1 87 ? 17.563 1.087 -10.068 1.00 82.81 87 GLY A CA 1
ATOM 668 C C . GLY A 1 87 ? 18.071 -0.158 -9.338 1.00 82.81 87 GLY A C 1
ATOM 669 O O . GLY A 1 87 ? 19.088 -0.718 -9.738 1.00 82.81 87 GLY A O 1
ATOM 670 N N . ILE A 1 88 ? 17.338 -0.641 -8.329 1.00 85.88 88 ILE A N 1
ATOM 671 C CA . ILE A 1 88 ? 17.665 -1.877 -7.602 1.00 85.88 88 ILE A CA 1
ATOM 672 C C . ILE A 1 88 ? 17.611 -3.083 -8.544 1.00 85.88 88 ILE A C 1
ATOM 674 O O . ILE A 1 88 ? 18.564 -3.855 -8.589 1.00 85.88 88 ILE A O 1
ATOM 678 N N . GLY A 1 89 ? 16.541 -3.232 -9.331 1.00 81.62 89 GLY A N 1
ATOM 679 C CA . GLY A 1 89 ? 16.402 -4.342 -10.279 1.00 81.62 89 GLY A CA 1
ATOM 680 C C . GLY A 1 89 ? 17.542 -4.375 -11.298 1.00 81.62 89 GLY A C 1
ATOM 681 O O . GLY A 1 89 ? 18.130 -5.426 -11.554 1.00 81.62 89 GLY A O 1
ATOM 682 N N . ARG A 1 90 ? 17.928 -3.201 -11.807 1.00 79.44 90 ARG A N 1
ATOM 683 C CA . ARG A 1 90 ? 19.062 -3.061 -12.724 1.00 79.44 90 ARG A CA 1
ATOM 684 C C . ARG A 1 90 ? 20.403 -3.342 -12.040 1.00 79.44 90 ARG A C 1
ATOM 686 O O . ARG A 1 90 ? 21.267 -3.972 -12.641 1.00 79.44 90 ARG A O 1
ATOM 693 N N . GLY A 1 91 ? 20.571 -2.910 -10.789 1.00 80.25 91 GLY A N 1
ATOM 694 C CA . GLY A 1 91 ? 21.760 -3.185 -9.980 1.00 80.25 91 GLY A CA 1
ATOM 695 C C . GLY A 1 91 ? 21.953 -4.678 -9.715 1.00 80.25 91 GLY A C 1
ATOM 696 O O . GLY A 1 91 ? 23.064 -5.180 -9.855 1.00 80.25 91 GLY A O 1
ATOM 697 N N . ILE A 1 92 ? 20.869 -5.407 -9.428 1.00 80.75 92 ILE A N 1
ATOM 698 C CA . ILE A 1 92 ? 20.900 -6.866 -9.247 1.00 80.75 92 ILE A CA 1
ATOM 699 C C . ILE A 1 92 ? 21.375 -7.550 -10.529 1.00 80.75 92 ILE A C 1
ATOM 701 O O . ILE A 1 92 ? 22.284 -8.372 -10.480 1.00 80.75 92 ILE A O 1
ATOM 705 N N . VAL A 1 93 ? 20.820 -7.186 -11.686 1.00 79.69 93 VAL A N 1
ATOM 706 C CA . VAL A 1 93 ? 21.216 -7.799 -12.965 1.00 79.69 93 VAL A CA 1
ATOM 707 C C . VAL A 1 93 ? 22.621 -7.396 -13.400 1.00 79.69 93 VAL A C 1
ATOM 709 O O . VAL A 1 93 ? 23.337 -8.227 -13.950 1.00 79.69 93 VAL A O 1
ATOM 712 N N . GLY A 1 94 ? 23.065 -6.180 -13.080 1.00 74.69 94 GLY A N 1
ATOM 713 C CA . GLY A 1 94 ? 24.452 -5.764 -13.296 1.00 74.69 94 GLY A CA 1
ATOM 714 C C . GLY A 1 94 ? 25.469 -6.603 -12.512 1.00 74.69 94 GLY A C 1
ATOM 715 O O . GLY A 1 94 ? 26.565 -6.833 -13.010 1.00 74.69 94 GLY A O 1
ATOM 716 N N . VAL A 1 95 ? 25.102 -7.088 -11.319 1.00 80.00 95 VAL A N 1
ATOM 717 C CA . VAL A 1 95 ? 25.960 -7.944 -10.477 1.00 80.00 95 VAL A CA 1
ATOM 718 C C . VAL A 1 95 ? 25.827 -9.427 -10.835 1.00 80.00 95 VAL A C 1
ATOM 720 O O . VAL A 1 95 ? 26.823 -10.142 -10.867 1.00 80.00 95 VAL A O 1
ATOM 723 N N . VAL A 1 96 ? 24.605 -9.902 -11.095 1.00 80.31 96 VAL A N 1
ATOM 724 C CA . VAL A 1 96 ? 24.307 -11.323 -11.359 1.00 80.31 96 VAL A CA 1
ATOM 725 C C . VAL A 1 96 ? 24.614 -11.717 -12.810 1.00 80.31 96 VAL A C 1
ATOM 727 O O . VAL A 1 96 ? 24.871 -12.885 -13.085 1.00 80.31 96 VAL A O 1
ATOM 730 N N . GLY A 1 97 ? 24.595 -10.768 -13.751 1.00 69.44 97 GLY A N 1
ATOM 731 C CA . GLY A 1 97 ? 24.904 -10.998 -15.167 1.00 69.44 97 GLY A CA 1
ATOM 732 C C . GLY A 1 97 ? 23.827 -11.755 -15.954 1.00 69.44 97 GLY A C 1
ATOM 733 O O . GLY A 1 97 ? 24.010 -12.016 -17.139 1.00 69.44 97 GLY A O 1
ATOM 734 N N . ILE A 1 98 ? 22.697 -12.095 -15.324 1.00 69.56 98 ILE A N 1
ATOM 735 C CA . ILE A 1 98 ? 21.568 -12.790 -15.953 1.00 69.56 98 ILE A CA 1
ATOM 736 C C . ILE A 1 98 ? 20.412 -11.800 -16.099 1.00 69.56 98 ILE A C 1
ATOM 738 O O . ILE A 1 98 ? 19.785 -11.416 -15.111 1.00 69.56 98 ILE A O 1
ATOM 742 N N . GLY A 1 99 ? 20.133 -11.385 -17.335 1.00 65.88 99 GLY A N 1
ATOM 743 C CA . GLY A 1 99 ? 18.931 -10.625 -17.670 1.00 65.88 99 GLY A CA 1
ATOM 744 C C . GLY A 1 99 ? 17.735 -11.560 -17.828 1.00 65.88 99 GLY A C 1
ATOM 745 O O . GLY A 1 99 ? 17.844 -12.606 -18.466 1.00 65.88 99 GLY A O 1
ATOM 746 N N . LEU A 1 100 ? 16.590 -11.192 -17.254 1.00 67.62 100 LEU A N 1
ATOM 747 C CA . LEU A 1 100 ? 15.335 -11.873 -17.560 1.00 67.62 100 LEU A CA 1
ATOM 748 C C . LEU A 1 100 ? 14.791 -11.334 -18.884 1.00 67.62 100 LEU A C 1
ATOM 750 O O . LEU A 1 100 ? 14.412 -10.167 -18.955 1.00 67.62 100 LEU A O 1
ATOM 754 N N . ASP A 1 101 ? 14.709 -12.183 -19.906 1.00 70.06 101 ASP A N 1
ATOM 755 C CA . ASP A 1 101 ? 14.027 -11.846 -21.158 1.00 70.06 101 ASP A CA 1
ATOM 756 C C . ASP A 1 101 ? 12.508 -11.963 -20.962 1.00 70.06 101 ASP A C 1
ATOM 758 O O . ASP A 1 101 ? 11.862 -12.953 -21.309 1.00 70.06 101 ASP A O 1
ATOM 762 N N . LEU A 1 102 ? 11.949 -10.976 -20.262 1.00 69.50 102 LEU A N 1
ATOM 763 C CA . LEU A 1 102 ? 10.515 -10.858 -20.044 1.00 69.50 102 LEU A CA 1
ATOM 764 C C . LEU A 1 102 ? 9.940 -9.801 -20.990 1.00 69.50 102 LEU A C 1
ATOM 766 O O . LEU A 1 102 ? 10.372 -8.644 -20.951 1.00 69.50 102 LEU A O 1
ATOM 770 N N . PRO A 1 103 ? 8.905 -10.133 -21.783 1.00 76.25 103 PRO A N 1
ATOM 771 C CA . PRO A 1 103 ? 8.213 -9.153 -22.605 1.00 76.25 103 PRO A CA 1
ATOM 772 C C . PRO A 1 103 ? 7.647 -8.022 -21.740 1.00 76.25 103 PRO A C 1
ATOM 774 O O . PRO A 1 103 ? 6.924 -8.273 -20.772 1.00 76.25 103 PRO A O 1
ATOM 777 N N . LEU A 1 104 ? 7.912 -6.767 -22.123 1.00 68.62 104 LEU A N 1
ATOM 778 C CA . LEU A 1 104 ? 7.503 -5.567 -21.372 1.00 68.62 104 LEU A CA 1
ATOM 779 C C . LEU A 1 104 ? 6.017 -5.588 -20.995 1.00 68.62 104 LEU A C 1
ATOM 781 O O . LEU A 1 104 ? 5.632 -5.236 -19.881 1.00 68.62 104 LEU A O 1
ATOM 785 N N . VAL A 1 105 ? 5.184 -6.043 -21.932 1.00 72.31 105 VAL A N 1
ATOM 786 C CA . VAL A 1 105 ? 3.730 -6.123 -21.779 1.00 72.31 105 VAL A CA 1
ATOM 787 C C . VAL A 1 105 ? 3.331 -7.082 -20.656 1.00 72.31 105 VAL A C 1
ATOM 789 O O . VAL A 1 105 ? 2.376 -6.795 -19.945 1.00 72.31 105 VAL A O 1
ATOM 792 N N . GLN A 1 106 ? 4.062 -8.178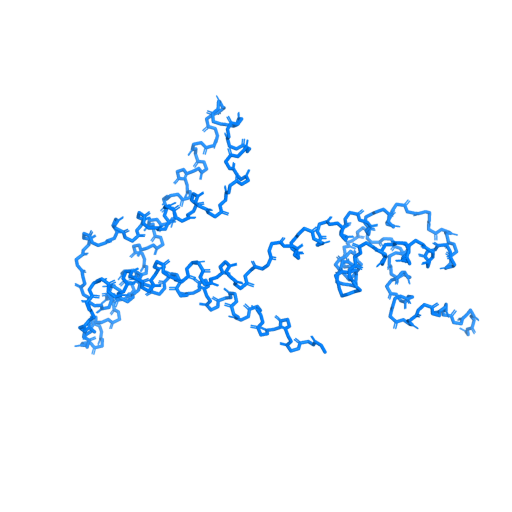 -20.435 1.00 73.62 106 GLN A N 1
ATOM 793 C CA . GLN A 1 106 ? 3.748 -9.143 -19.375 1.00 73.62 106 GLN A CA 1
ATOM 794 C C . GLN A 1 106 ? 4.050 -8.575 -17.986 1.00 73.62 106 GLN A C 1
ATOM 796 O O . GLN A 1 106 ? 3.229 -8.701 -17.081 1.00 73.62 106 GLN A O 1
ATOM 801 N N . VAL A 1 107 ? 5.186 -7.889 -17.827 1.00 71.31 107 VAL A N 1
ATOM 802 C CA . VAL A 1 107 ? 5.561 -7.242 -16.557 1.00 71.31 107 VAL A CA 1
ATOM 803 C C . VAL A 1 107 ? 4.610 -6.083 -16.236 1.00 71.31 107 VAL A C 1
ATOM 805 O O . VAL A 1 107 ? 4.166 -5.928 -15.098 1.00 71.31 107 VAL A O 1
ATOM 808 N N . MET A 1 108 ? 4.228 -5.312 -17.258 1.00 67.50 108 MET A N 1
ATOM 809 C CA . MET A 1 108 ? 3.218 -4.257 -17.148 1.00 67.50 108 MET A CA 1
ATOM 810 C C . MET A 1 108 ? 1.840 -4.819 -16.782 1.00 67.50 108 MET A C 1
ATOM 812 O O . MET A 1 108 ? 1.192 -4.307 -15.869 1.00 67.50 108 MET A O 1
ATOM 816 N N . ALA A 1 109 ? 1.400 -5.890 -17.450 1.00 71.56 109 ALA A N 1
ATOM 817 C CA . ALA A 1 109 ? 0.134 -6.553 -17.158 1.00 71.56 109 ALA A CA 1
ATOM 818 C C . ALA A 1 109 ? 0.118 -7.113 -15.730 1.00 71.56 109 ALA A C 1
ATOM 820 O O . ALA A 1 109 ? -0.867 -6.928 -15.021 1.00 71.56 109 ALA A O 1
ATOM 821 N N . LEU A 1 110 ? 1.217 -7.717 -15.266 1.00 71.50 110 LEU A N 1
ATOM 822 C CA . LEU A 1 110 ? 1.331 -8.233 -13.901 1.00 71.50 110 LEU A CA 1
ATOM 823 C C . LEU A 1 110 ? 1.143 -7.122 -12.855 1.00 71.50 110 LEU A C 1
ATOM 825 O O . LEU A 1 110 ? 0.334 -7.277 -11.940 1.00 71.50 110 LEU A O 1
ATOM 829 N N . SER A 1 111 ? 1.810 -5.975 -13.025 1.00 68.19 111 SER A N 1
ATOM 830 C CA . SER A 1 111 ? 1.597 -4.802 -12.163 1.00 68.19 111 SER A CA 1
ATOM 831 C C . SER A 1 111 ? 0.175 -4.256 -12.250 1.00 68.19 111 SER A C 1
ATOM 833 O O . SER A 1 111 ? -0.397 -3.863 -11.233 1.00 68.19 111 SER A O 1
ATOM 835 N N . PHE A 1 112 ? -0.410 -4.240 -13.449 1.00 71.75 112 PHE A N 1
ATOM 836 C CA . PHE A 1 112 ? -1.762 -3.736 -13.662 1.00 71.75 112 PHE A CA 1
ATOM 837 C C . PHE A 1 112 ? -2.824 -4.622 -12.991 1.00 71.75 112 PHE A C 1
ATOM 839 O O . PHE A 1 112 ? -3.759 -4.101 -12.384 1.00 71.75 112 PHE A O 1
ATOM 846 N N . PHE A 1 113 ? -2.664 -5.949 -13.040 1.00 70.38 113 PHE A N 1
ATOM 847 C CA . PHE A 1 113 ? -3.594 -6.920 -12.450 1.00 70.38 113 PHE A CA 1
ATOM 848 C C . PHE A 1 113 ? -3.367 -7.189 -10.954 1.00 70.38 113 PHE A C 1
ATOM 850 O O . PHE A 1 113 ? -4.290 -7.646 -10.276 1.00 70.38 113 PHE A O 1
ATOM 857 N N . ALA A 1 114 ? -2.203 -6.847 -10.396 1.00 69.31 114 ALA A N 1
ATOM 858 C CA . ALA A 1 114 ? -1.932 -6.983 -8.961 1.00 69.31 114 ALA A CA 1
ATOM 859 C C . ALA A 1 114 ? -2.893 -6.152 -8.085 1.00 69.31 114 ALA A C 1
ATOM 861 O O . ALA A 1 114 ? -3.292 -6.584 -6.999 1.00 69.31 114 ALA A O 1
ATOM 862 N N . LEU A 1 115 ? -3.302 -4.979 -8.577 1.00 63.44 115 LEU A N 1
ATOM 863 C CA . LEU A 1 115 ? -4.173 -4.031 -7.876 1.00 63.44 115 LEU A CA 1
ATOM 864 C C . LEU A 1 115 ? -5.664 -4.423 -7.796 1.00 63.44 115 LEU A C 1
ATOM 866 O O . LEU A 1 115 ? -6.247 -4.354 -6.709 1.00 63.44 115 LEU A O 1
ATOM 870 N N . PRO A 1 116 ? -6.320 -4.898 -8.871 1.00 64.31 116 PRO A N 1
ATOM 871 C CA . PRO A 1 116 ? -7.663 -5.452 -8.757 1.00 64.31 116 PRO A CA 1
ATOM 872 C C . 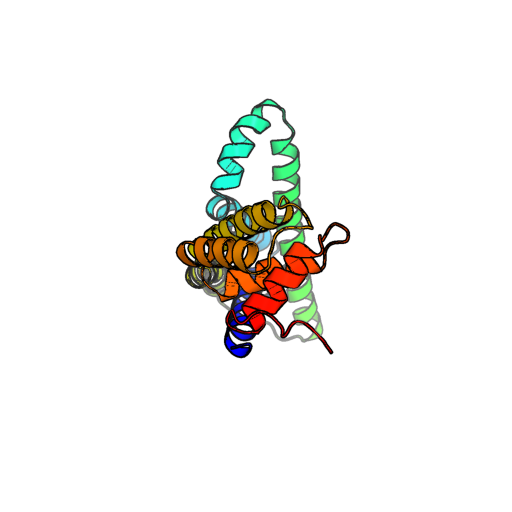PRO A 1 116 ? -7.665 -6.748 -7.9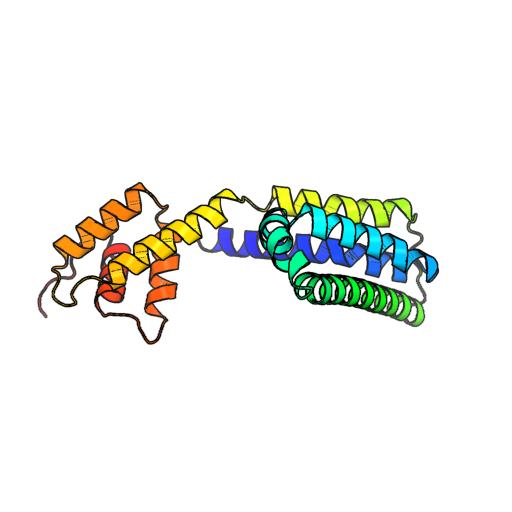39 1.00 64.31 116 PRO A C 1
ATOM 874 O O . PRO A 1 116 ? -8.623 -6.975 -7.204 1.00 64.31 116 PRO A O 1
ATOM 877 N N . LEU A 1 117 ? -6.589 -7.550 -7.970 1.00 60.56 117 LEU A N 1
ATOM 878 C CA . LEU A 1 117 ? -6.452 -8.712 -7.083 1.00 60.56 117 LEU A CA 1
ATOM 879 C C . LEU A 1 117 ? -6.395 -8.306 -5.604 1.00 60.56 117 LEU A C 1
ATOM 881 O O . LEU A 1 117 ? -7.109 -8.884 -4.785 1.00 60.56 117 LEU A O 1
ATOM 885 N N . THR A 1 118 ? -5.598 -7.291 -5.249 1.00 63.78 118 THR A N 1
ATOM 886 C CA . THR A 1 118 ? -5.567 -6.746 -3.874 1.00 63.78 118 THR A CA 1
ATOM 887 C C . THR A 1 118 ? -6.948 -6.259 -3.456 1.00 63.78 118 THR A C 1
ATOM 889 O O . THR A 1 118 ? -7.383 -6.526 -2.336 1.00 63.78 118 THR A O 1
ATOM 892 N N . ARG A 1 119 ? -7.658 -5.564 -4.353 1.00 63.62 119 ARG A N 1
ATOM 893 C CA . ARG A 1 119 ? -9.003 -5.046 -4.081 1.00 63.62 119 ARG A CA 1
ATOM 894 C C . ARG A 1 119 ? -10.041 -6.158 -3.937 1.00 63.62 119 ARG A C 1
ATOM 896 O O . ARG A 1 119 ? -10.931 -6.026 -3.109 1.00 63.62 119 ARG A O 1
ATOM 903 N N . LEU A 1 120 ? -9.915 -7.253 -4.683 1.00 62.16 120 LEU A N 1
ATOM 904 C CA . LEU A 1 120 ? -10.785 -8.422 -4.545 1.00 62.16 120 LEU A CA 1
ATOM 905 C C . LEU A 1 120 ? -10.570 -9.131 -3.195 1.00 62.16 120 LEU A C 1
ATOM 907 O O . LEU A 1 120 ? -11.516 -9.638 -2.595 1.00 62.16 120 LEU A O 1
ATOM 911 N N . VAL A 1 121 ? -9.338 -9.113 -2.675 1.00 59.59 121 VAL A N 1
ATOM 912 C CA . VAL A 1 121 ? -8.993 -9.638 -1.340 1.00 59.59 121 VAL A CA 1
ATOM 913 C C . VAL A 1 121 ? -9.425 -8.680 -0.211 1.00 59.59 121 VAL A C 1
ATOM 915 O O . VAL A 1 121 ? -9.776 -9.109 0.900 1.00 59.59 121 VAL A O 1
ATOM 918 N N . TRP A 1 122 ? -9.434 -7.371 -0.470 1.00 53.31 122 TRP A N 1
ATOM 919 C CA . TRP A 1 122 ? -9.855 -6.349 0.486 1.00 53.31 122 TRP A CA 1
ATOM 920 C C . TRP A 1 122 ? -11.382 -6.167 0.497 1.00 53.31 122 TRP A C 1
ATOM 922 O O . TRP A 1 122 ? -11.958 -5.516 -0.367 1.00 53.31 122 TRP A O 1
ATOM 932 N N . ARG A 1 123 ? -12.059 -6.686 1.531 1.00 56.22 123 ARG A N 1
ATOM 933 C CA . ARG A 1 123 ? -13.495 -6.445 1.758 1.00 56.22 123 ARG A CA 1
ATOM 934 C C . ARG A 1 123 ? -13.707 -5.069 2.421 1.00 56.22 123 ARG A C 1
ATOM 936 O O . ARG A 1 123 ? -13.361 -4.937 3.596 1.00 56.22 123 ARG A O 1
ATOM 943 N N . PRO A 1 124 ? -14.281 -4.059 1.732 1.00 55.59 124 PRO A N 1
ATOM 944 C CA . PRO A 1 124 ? -14.491 -2.713 2.285 1.00 55.59 124 PRO A CA 1
ATOM 945 C C . PRO A 1 124 ? -15.504 -2.680 3.442 1.00 55.59 124 PRO A C 1
ATOM 947 O O . PRO A 1 124 ? -15.482 -1.757 4.252 1.00 55.59 124 PRO A O 1
ATOM 950 N N . GLU A 1 125 ? -16.353 -3.701 3.536 1.00 57.88 125 GLU A N 1
ATOM 951 C CA . GLU A 1 125 ? -17.375 -3.876 4.572 1.00 57.88 125 GLU A CA 1
ATOM 952 C C . GLU A 1 125 ? -16.758 -3.995 5.976 1.00 57.88 125 GLU A C 1
ATOM 954 O O . GLU A 1 125 ? -17.162 -3.294 6.897 1.00 57.88 125 GLU A O 1
ATOM 959 N N . GLN A 1 126 ? -15.652 -4.735 6.109 1.00 60.28 126 GLN A N 1
ATOM 960 C CA . GLN A 1 126 ? -14.953 -4.911 7.392 1.00 60.28 126 GLN A CA 1
ATOM 961 C C . GLN A 1 126 ? -14.268 -3.627 7.879 1.00 60.28 126 GLN A C 1
ATOM 963 O O . GLN A 1 126 ? -14.122 -3.400 9.078 1.00 60.28 126 GLN A O 1
ATOM 968 N N . ALA A 1 127 ? -13.848 -2.751 6.960 1.00 60.22 127 ALA A N 1
ATOM 969 C CA . ALA A 1 127 ? -13.310 -1.448 7.338 1.00 60.22 127 ALA A CA 1
ATOM 970 C C . ALA A 1 127 ? -14.414 -0.536 7.897 1.00 60.22 127 ALA A C 1
ATOM 972 O O . ALA A 1 127 ? -14.148 0.246 8.807 1.00 60.22 127 ALA A O 1
ATOM 973 N N . ALA A 1 128 ? -15.645 -0.643 7.387 1.00 63.75 128 ALA A N 1
ATOM 974 C CA . ALA A 1 128 ? -16.791 0.084 7.926 1.00 63.75 128 ALA A CA 1
ATOM 975 C C . ALA A 1 128 ? -17.218 -0.475 9.294 1.00 63.75 128 ALA A C 1
ATOM 977 O O . ALA A 1 128 ? -17.404 0.306 10.226 1.00 63.75 128 ALA A O 1
ATOM 978 N N . GLU A 1 129 ? -17.276 -1.802 9.440 1.00 66.62 129 GLU A N 1
ATOM 979 C CA . GLU A 1 129 ? -17.591 -2.476 10.708 1.00 66.62 129 GLU A CA 1
ATOM 980 C C . GLU A 1 129 ? -16.620 -2.088 11.828 1.00 66.62 129 GLU A C 1
ATOM 982 O O . GLU A 1 129 ? -17.059 -1.777 12.932 1.00 66.62 129 GLU A O 1
ATOM 987 N N . ARG A 1 130 ? -15.316 -1.984 11.537 1.00 70.38 130 ARG A N 1
ATOM 988 C CA . ARG A 1 130 ? -14.305 -1.503 12.499 1.00 70.38 130 ARG A CA 1
ATOM 989 C C . ARG A 1 130 ? -14.586 -0.107 13.038 1.00 70.38 130 ARG A C 1
ATOM 991 O O . ARG A 1 130 ? -14.533 0.104 14.244 1.00 70.38 130 ARG A O 1
ATOM 998 N N . HIS A 1 131 ? -14.923 0.837 12.161 1.00 73.25 131 HIS A N 1
ATOM 999 C CA . HIS A 1 131 ? -15.234 2.210 12.574 1.00 73.25 131 HIS A CA 1
ATOM 1000 C C . HIS A 1 131 ? -16.555 2.294 13.351 1.00 73.25 131 HIS A C 1
ATOM 1002 O O . HIS A 1 131 ? -16.760 3.213 14.144 1.00 73.25 131 HIS A O 1
ATOM 1008 N N . VAL A 1 132 ? -17.491 1.373 13.107 1.00 76.94 132 VAL A N 1
ATOM 1009 C CA . VAL A 1 132 ? -18.718 1.263 13.905 1.00 76.94 132 VAL A CA 1
ATOM 1010 C C . VAL A 1 132 ? -18.393 0.677 15.278 1.00 76.94 132 VAL A C 1
ATOM 1012 O O . VAL A 1 132 ? -18.799 1.263 16.277 1.00 76.94 132 VAL A O 1
ATOM 1015 N N . ALA A 1 133 ? -17.603 -0.397 15.339 1.00 76.62 133 ALA A N 1
ATOM 1016 C CA . ALA A 1 133 ? -17.154 -1.023 16.580 1.00 76.62 133 ALA A CA 1
ATOM 1017 C C . ALA A 1 133 ? -16.432 -0.027 17.492 1.00 76.62 133 ALA A C 1
ATOM 1019 O O . ALA A 1 133 ? -16.768 0.092 18.665 1.00 76.62 133 ALA A O 1
ATOM 1020 N N . GLU A 1 134 ? -15.494 0.743 16.942 1.00 80.19 134 GLU A N 1
ATOM 1021 C CA . GLU A 1 134 ? -14.714 1.721 17.703 1.00 80.19 134 GLU A CA 1
ATOM 1022 C C . GLU A 1 134 ? -15.585 2.847 18.261 1.00 80.19 134 GLU A C 1
ATOM 1024 O O . GLU A 1 134 ? -15.474 3.159 19.442 1.00 80.19 134 GLU A O 1
ATOM 1029 N N . ARG A 1 135 ? -16.526 3.383 17.471 1.00 81.94 135 ARG A N 1
ATOM 1030 C CA . ARG A 1 135 ? -17.480 4.395 17.959 1.00 81.94 135 ARG A CA 1
ATOM 1031 C C . ARG A 1 135 ? -18.422 3.854 19.033 1.00 81.94 135 ARG A C 1
ATOM 1033 O O . ARG A 1 135 ? -18.827 4.587 19.929 1.00 81.94 135 ARG A O 1
ATOM 1040 N N . MET A 1 136 ? -18.813 2.587 18.935 1.00 78.50 136 MET A N 1
ATOM 1041 C CA . MET A 1 136 ? -19.685 1.956 19.925 1.00 78.50 136 MET A CA 1
ATOM 1042 C C . MET A 1 136 ? -18.933 1.642 21.227 1.00 78.50 136 MET A C 1
ATOM 1044 O O . MET A 1 136 ? -19.480 1.844 22.307 1.00 78.50 136 MET A O 1
ATOM 1048 N N . VAL A 1 137 ? -17.667 1.221 21.146 1.00 79.94 137 VAL A N 1
ATOM 1049 C CA . VAL A 1 137 ? -16.794 1.029 22.318 1.00 79.94 137 VAL A CA 1
ATOM 1050 C C . VAL A 1 137 ? -16.423 2.364 22.966 1.00 79.94 137 VAL A C 1
ATOM 1052 O O . VAL A 1 137 ? -16.350 2.458 24.186 1.00 79.94 137 VAL A O 1
ATOM 1055 N N . GLU A 1 138 ? -16.274 3.431 22.186 1.00 82.69 138 GLU A N 1
ATOM 1056 C CA . GLU A 1 138 ? -16.088 4.779 22.723 1.00 82.69 138 GLU A CA 1
ATOM 1057 C C . GLU A 1 138 ? -17.277 5.211 23.592 1.00 82.69 138 GLU A C 1
ATOM 1059 O O . GLU A 1 138 ? -17.076 5.740 24.683 1.00 82.69 138 GLU A O 1
ATOM 1064 N N . LYS A 1 139 ? -18.514 4.887 23.186 1.00 79.31 139 LYS A N 1
ATOM 1065 C CA . LYS A 1 139 ? -19.698 5.107 24.034 1.00 79.31 139 LYS A CA 1
ATOM 1066 C C . LYS A 1 139 ? -19.631 4.315 25.343 1.00 79.31 139 LYS A C 1
ATOM 1068 O O . LYS A 1 139 ? -20.008 4.854 26.378 1.00 79.31 139 LYS A O 1
ATOM 1073 N N . LEU A 1 140 ? -19.099 3.089 25.339 1.00 77.62 140 LEU A N 1
ATOM 1074 C CA . LEU A 1 140 ? -18.863 2.347 26.587 1.00 77.62 140 LEU A CA 1
ATOM 1075 C C . LEU A 1 140 ? -17.854 3.056 27.499 1.00 77.62 140 LEU A C 1
ATOM 1077 O O . LEU A 1 140 ? -18.029 3.054 28.711 1.00 77.62 140 LEU A O 1
ATOM 1081 N N . ASN A 1 141 ? -16.824 3.696 26.938 1.00 79.25 141 ASN A N 1
ATOM 1082 C CA . ASN A 1 141 ? -15.850 4.455 27.728 1.00 79.25 141 ASN A CA 1
ATOM 1083 C C . ASN A 1 141 ? -16.467 5.704 28.387 1.00 79.25 141 ASN A C 1
ATOM 1085 O O . ASN A 1 141 ? -15.942 6.202 29.378 1.00 79.25 141 ASN A O 1
ATOM 1089 N N . THR A 1 142 ? -17.590 6.208 27.864 1.00 81.19 142 THR A N 1
ATOM 1090 C CA . THR A 1 142 ? -18.315 7.334 28.476 1.00 81.19 142 THR A CA 1
ATOM 1091 C C . THR A 1 142 ? -19.207 6.936 29.652 1.00 81.19 142 THR A C 1
ATOM 1093 O O . THR A 1 142 ? -19.681 7.822 30.363 1.00 81.19 142 THR A O 1
ATOM 1096 N N . LEU A 1 143 ? -19.414 5.635 29.894 1.00 78.81 143 LEU A N 1
ATOM 1097 C CA . LEU A 1 143 ? -20.224 5.169 31.018 1.00 78.81 143 LEU A CA 1
ATOM 1098 C C . LEU A 1 143 ? -19.599 5.569 32.372 1.00 78.81 143 LEU A C 1
ATOM 1100 O O . LEU A 1 143 ? -18.366 5.672 32.487 1.00 78.81 143 LEU A O 1
ATOM 1104 N N . PRO A 1 144 ? -20.433 5.792 33.404 1.00 76.38 144 PRO A N 1
ATOM 1105 C CA . PRO A 1 144 ? -19.970 5.982 34.773 1.00 76.38 144 PRO A CA 1
ATOM 1106 C C . PRO A 1 144 ? -19.134 4.780 35.242 1.00 76.38 144 PRO A C 1
ATOM 1108 O O . PRO A 1 144 ? -19.448 3.632 34.938 1.00 76.38 144 PRO A O 1
ATOM 1111 N N . GLU A 1 145 ? -18.062 5.013 36.004 1.00 74.56 145 GLU A N 1
ATOM 1112 C CA . GLU A 1 145 ? -17.204 3.917 36.494 1.00 74.56 145 GLU A CA 1
ATOM 1113 C C . GLU A 1 145 ? -17.894 3.011 37.527 1.00 74.56 145 GLU A C 1
ATOM 1115 O O . GLU A 1 145 ? -17.432 1.900 37.784 1.00 74.56 145 GLU A O 1
ATOM 1120 N N . ASN A 1 146 ? -19.000 3.479 38.107 1.00 77.50 146 ASN A N 1
ATOM 1121 C CA . ASN A 1 146 ? -19.829 2.759 39.068 1.00 77.50 146 ASN A CA 1
ATOM 1122 C C . ASN A 1 146 ? -20.999 1.992 38.426 1.00 77.50 146 ASN A C 1
ATOM 1124 O O . ASN A 1 146 ? -21.838 1.479 39.163 1.00 77.50 146 ASN A O 1
ATOM 1128 N N . SER A 1 147 ? -21.073 1.919 37.092 1.00 78.88 147 SER A N 1
ATOM 1129 C CA . SER A 1 147 ? -22.055 1.069 36.412 1.00 78.88 147 SER A CA 1
ATOM 1130 C C . SER A 1 147 ? -21.866 -0.401 36.787 1.00 78.88 147 SER A C 1
ATOM 1132 O O . SER A 1 147 ? -20.741 -0.904 36.859 1.00 78.88 147 SER A O 1
ATOM 1134 N N . ASP A 1 148 ? -22.986 -1.082 37.016 1.00 83.00 148 ASP A N 1
ATOM 1135 C CA . ASP A 1 148 ? -23.012 -2.497 37.379 1.00 83.00 148 ASP A CA 1
ATOM 1136 C C . ASP A 1 148 ? -22.634 -3.386 36.179 1.00 83.00 148 ASP A C 1
ATOM 1138 O O . ASP A 1 148 ? -22.858 -3.032 35.017 1.00 83.00 148 ASP A O 1
ATOM 1142 N N . ASP A 1 149 ? -22.094 -4.576 36.445 1.00 77.25 149 ASP A N 1
ATOM 1143 C CA . ASP A 1 149 ? -21.685 -5.524 35.405 1.00 77.25 149 ASP A CA 1
ATOM 1144 C C . ASP A 1 149 ? -22.875 -5.950 34.533 1.00 77.25 149 ASP A C 1
ATOM 1146 O O . ASP A 1 149 ? -22.704 -6.173 33.335 1.00 77.25 149 ASP A O 1
ATOM 1150 N N . ALA A 1 150 ? -24.092 -5.988 35.088 1.00 78.56 150 ALA A N 1
ATOM 1151 C CA . ALA A 1 150 ? -25.318 -6.238 34.331 1.00 78.56 150 ALA A CA 1
ATOM 1152 C C . ALA A 1 150 ? -25.629 -5.123 33.311 1.00 78.56 150 ALA A C 1
ATOM 1154 O O . ALA A 1 150 ? -26.053 -5.407 32.188 1.00 78.56 150 ALA A O 1
ATOM 1155 N N . GLU A 1 151 ? -25.376 -3.860 33.665 1.00 81.81 151 GLU A N 1
ATOM 1156 C CA . GLU A 1 151 ? -25.589 -2.698 32.794 1.00 81.81 151 GLU A CA 1
ATOM 1157 C C . GLU A 1 151 ? -24.531 -2.633 31.681 1.00 81.81 151 GLU A C 1
ATOM 1159 O O . GLU A 1 151 ? -24.854 -2.391 30.509 1.00 81.81 151 GLU A O 1
ATOM 1164 N N . ILE A 1 152 ? -23.273 -2.925 32.031 1.00 79.94 152 ILE A N 1
ATOM 1165 C CA . ILE A 1 152 ? -22.161 -3.044 31.080 1.00 79.94 152 ILE A CA 1
ATOM 1166 C C . ILE A 1 152 ? -22.438 -4.194 30.104 1.00 79.94 152 ILE A C 1
ATOM 1168 O O . ILE A 1 152 ? -22.296 -4.026 28.890 1.00 79.94 152 ILE A O 1
ATOM 1172 N N . LEU A 1 153 ? -22.887 -5.348 30.605 1.00 81.25 153 LEU A N 1
ATOM 1173 C CA . LEU A 1 153 ? -23.236 -6.503 29.782 1.00 81.25 153 LEU A CA 1
ATOM 1174 C C . LEU A 1 153 ? -24.390 -6.181 28.825 1.00 81.25 153 LEU A C 1
ATOM 1176 O O . LEU A 1 153 ? -24.307 -6.524 27.647 1.00 81.25 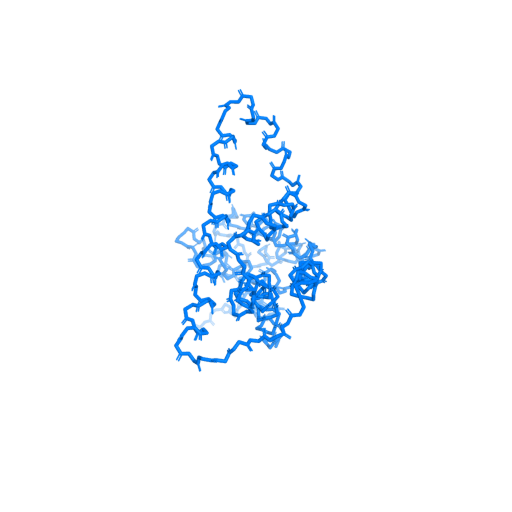153 LEU A O 1
ATOM 1180 N N . ALA A 1 154 ? -25.434 -5.491 29.293 1.00 83.94 154 ALA A N 1
ATOM 1181 C CA . ALA A 1 154 ? -26.555 -5.078 28.451 1.00 83.94 154 ALA A CA 1
ATOM 1182 C C . ALA A 1 154 ? -26.089 -4.190 27.285 1.00 83.94 154 ALA A C 1
ATOM 1184 O O . ALA A 1 154 ? -26.475 -4.424 26.136 1.00 83.94 154 ALA A O 1
ATOM 1185 N N . HIS A 1 155 ? -25.188 -3.237 27.546 1.00 81.31 155 HIS A N 1
ATOM 1186 C CA . HIS A 1 155 ? -24.602 -2.405 26.494 1.00 81.31 155 HIS A CA 1
ATOM 1187 C C . HIS A 1 155 ? -23.718 -3.208 25.534 1.00 81.31 155 HIS A C 1
ATOM 1189 O O . HIS A 1 155 ? -23.813 -3.040 24.320 1.00 81.31 155 HIS A O 1
ATOM 1195 N N . VAL A 1 156 ? -22.891 -4.123 26.041 1.00 81.94 156 VAL A N 1
ATOM 1196 C CA . VAL A 1 156 ? -22.067 -5.010 25.205 1.00 81.94 156 VAL A CA 1
ATOM 1197 C C . VAL A 1 156 ? -22.944 -5.898 24.314 1.00 81.94 156 VAL A C 1
ATOM 1199 O O . VAL A 1 156 ? -22.654 -6.049 23.126 1.00 81.94 156 VAL A O 1
ATOM 1202 N N . VAL A 1 157 ? -24.039 -6.453 24.843 1.00 84.12 157 VAL A N 1
ATOM 1203 C CA . VAL A 1 157 ? -25.002 -7.259 24.075 1.00 84.12 157 VAL A CA 1
ATOM 1204 C C . VAL A 1 157 ? -25.690 -6.414 23.005 1.00 84.12 157 VAL A C 1
ATOM 1206 O O . VAL A 1 157 ? -25.792 -6.868 21.866 1.00 84.12 157 VAL A O 1
ATOM 1209 N N . ALA A 1 158 ? -26.087 -5.178 23.319 1.00 84.62 158 ALA A N 1
ATOM 1210 C CA . ALA A 1 158 ? -26.643 -4.254 22.331 1.00 84.62 158 ALA A CA 1
ATOM 1211 C C . ALA A 1 158 ? -25.639 -3.953 21.201 1.00 84.62 158 ALA A C 1
ATOM 1213 O O . ALA A 1 158 ? -25.998 -3.956 20.026 1.00 84.62 158 ALA A O 1
ATOM 1214 N N . ILE A 1 159 ? -24.353 -3.784 21.521 1.00 82.31 159 ILE A N 1
ATOM 1215 C CA . ILE A 1 159 ? -23.306 -3.558 20.511 1.00 82.31 159 ILE A CA 1
ATOM 1216 C C . ILE A 1 159 ? -23.086 -4.806 19.646 1.00 82.31 159 ILE A C 1
ATOM 1218 O O . ILE A 1 159 ? -22.910 -4.688 18.431 1.00 82.31 159 ILE A O 1
ATOM 1222 N N . ARG A 1 160 ? -23.164 -6.008 20.232 1.00 80.56 160 ARG A N 1
ATOM 1223 C CA . ARG A 1 160 ? -23.077 -7.279 19.488 1.00 80.56 160 ARG A CA 1
ATOM 1224 C C . ARG A 1 160 ? -24.189 -7.463 18.455 1.00 80.56 160 ARG A C 1
ATOM 1226 O O . ARG A 1 160 ? -23.985 -8.217 17.510 1.00 80.56 160 ARG A O 1
ATOM 1233 N N . GLN A 1 161 ? -25.335 -6.793 18.592 1.00 83.19 161 GLN A N 1
ATOM 1234 C CA . GLN A 1 161 ? -26.393 -6.834 17.571 1.00 83.19 161 GLN A CA 1
ATOM 1235 C C . GLN A 1 161 ? -25.990 -6.113 16.277 1.00 83.19 161 GLN A C 1
ATOM 1237 O O . GLN A 1 161 ? -26.572 -6.361 15.224 1.00 83.19 161 GLN A O 1
ATOM 1242 N N . HIS A 1 162 ? -24.986 -5.236 16.345 1.00 77.69 162 HIS A N 1
ATOM 1243 C CA . HIS A 1 162 ? -24.557 -4.401 15.226 1.00 77.69 162 HIS A CA 1
ATOM 1244 C C . HIS A 1 162 ? -23.142 -4.709 14.729 1.00 77.69 162 HIS A C 1
ATOM 1246 O O . HIS A 1 162 ? -22.757 -4.224 13.667 1.00 77.69 162 HIS A O 1
ATOM 1252 N N . VAL A 1 163 ? -22.351 -5.476 15.486 1.00 77.94 163 VAL A N 1
ATOM 1253 C CA . VAL A 1 163 ? -20.936 -5.733 15.196 1.00 77.94 163 VAL A CA 1
ATOM 1254 C C . VAL A 1 163 ? -20.590 -7.188 15.500 1.00 77.94 163 VAL A C 1
ATOM 1256 O O . VAL A 1 163 ? -20.979 -7.734 16.533 1.00 77.94 163 VAL A O 1
ATOM 1259 N N . CYS A 1 164 ? -19.803 -7.809 14.618 1.00 79.31 164 CYS A N 1
ATOM 1260 C CA . CYS A 1 164 ? -19.269 -9.149 14.844 1.00 79.31 164 CYS A CA 1
ATOM 1261 C C . CYS A 1 164 ? -18.418 -9.216 16.129 1.00 79.31 164 CYS A C 1
ATOM 1263 O O . CYS A 1 164 ? -17.670 -8.289 16.450 1.00 79.31 164 CYS A O 1
ATOM 1265 N N . LEU A 1 165 ? -18.495 -10.343 16.846 1.00 77.69 165 LEU A N 1
ATOM 1266 C CA . LEU A 1 165 ? -17.814 -10.552 18.128 1.00 77.69 165 LEU A CA 1
ATOM 1267 C C . LEU A 1 165 ? -16.297 -10.323 18.037 1.00 77.69 165 LEU A C 1
ATOM 1269 O O . LEU A 1 165 ? -15.723 -9.729 18.945 1.00 77.69 165 LEU A O 1
ATOM 1273 N N . ASP A 1 166 ? -15.661 -10.743 16.942 1.00 74.75 166 ASP A N 1
ATOM 1274 C CA . ASP A 1 166 ? -14.211 -10.602 16.766 1.00 74.75 166 ASP A CA 1
ATOM 1275 C C . ASP A 1 166 ? -13.770 -9.138 16.662 1.00 74.75 166 ASP A C 1
ATOM 1277 O O . ASP A 1 166 ? -12.754 -8.751 17.238 1.00 74.75 166 ASP A O 1
ATOM 1281 N N . GLU A 1 167 ? -14.538 -8.309 15.951 1.00 76.69 167 GLU A N 1
ATOM 1282 C CA . GLU A 1 167 ? -14.221 -6.887 15.787 1.00 76.69 167 GLU A CA 1
ATOM 1283 C C . GLU A 1 167 ? -14.537 -6.098 17.066 1.00 76.69 167 GLU A C 1
ATOM 1285 O O . GLU A 1 167 ? -13.780 -5.196 17.424 1.00 76.69 167 GLU A O 1
ATOM 1290 N N . LEU A 1 168 ? -15.576 -6.489 17.817 1.00 80.50 168 LEU A N 1
ATOM 1291 C CA . LEU A 1 168 ? -15.842 -5.952 19.155 1.00 80.50 168 LEU A CA 1
ATOM 1292 C C . LEU A 1 168 ? -14.703 -6.282 20.131 1.00 80.50 168 LEU A C 1
ATOM 1294 O O . LEU A 1 168 ? -14.205 -5.397 20.824 1.00 80.50 168 LEU A O 1
ATOM 1298 N N . HIS A 1 169 ? -14.257 -7.538 20.158 1.00 80.06 169 HIS A N 1
ATOM 1299 C CA . HIS A 1 169 ? -13.163 -7.983 21.021 1.00 80.06 169 HIS A CA 1
ATOM 1300 C C . HIS A 1 169 ? -11.855 -7.263 20.657 1.00 80.06 169 HIS A C 1
ATOM 1302 O O . HIS A 1 169 ? -11.159 -6.742 21.528 1.00 80.06 169 HIS A O 1
ATOM 1308 N N . ALA A 1 170 ? -11.545 -7.154 19.361 1.00 78.25 170 ALA A N 1
ATOM 1309 C CA . ALA A 1 170 ? -10.374 -6.424 18.890 1.00 78.25 170 ALA A CA 1
ATOM 1310 C C . ALA A 1 170 ? -10.435 -4.926 19.239 1.00 78.25 170 ALA A C 1
ATOM 1312 O O . ALA A 1 170 ? -9.409 -4.348 19.598 1.00 78.25 170 ALA A O 1
ATOM 1313 N N . ALA A 1 171 ? -11.612 -4.298 19.153 1.00 79.88 171 ALA A N 1
ATOM 1314 C CA . ALA A 1 171 ? -11.804 -2.902 19.538 1.00 79.88 171 ALA A CA 1
ATOM 1315 C C . ALA A 1 171 ? -11.633 -2.691 21.052 1.00 79.88 171 ALA A C 1
ATOM 1317 O O . ALA A 1 171 ? -10.939 -1.757 21.448 1.00 79.88 171 ALA A O 1
ATOM 1318 N N . LEU A 1 172 ? -12.182 -3.582 21.886 1.00 83.12 172 LEU A N 1
ATOM 1319 C CA . LEU A 1 172 ? -12.018 -3.543 23.345 1.00 83.12 172 LEU A CA 1
ATOM 1320 C C . LEU A 1 172 ? -10.550 -3.696 23.764 1.00 83.12 172 LEU A C 1
ATOM 1322 O O . LEU A 1 172 ? -10.083 -2.917 24.586 1.00 83.12 172 LEU A O 1
ATOM 1326 N N . ILE A 1 173 ? -9.797 -4.622 23.155 1.00 83.75 173 ILE A N 1
ATOM 1327 C CA . ILE A 1 173 ? -8.350 -4.769 23.407 1.00 83.75 173 ILE A CA 1
ATOM 1328 C C . ILE A 1 173 ? -7.598 -3.484 23.037 1.00 83.75 173 ILE A C 1
ATOM 1330 O O . ILE A 1 173 ? -6.772 -3.007 23.813 1.00 83.75 173 ILE A O 1
ATOM 1334 N N . ARG A 1 174 ? -7.882 -2.905 21.859 1.00 80.81 174 ARG A N 1
ATOM 1335 C CA . ARG A 1 174 ? -7.237 -1.657 21.413 1.00 80.81 174 ARG A CA 1
ATOM 1336 C C . ARG A 1 174 ? -7.535 -0.492 22.353 1.00 80.81 174 ARG A C 1
ATOM 1338 O O . ARG A 1 174 ? -6.645 0.312 22.604 1.00 80.81 174 ARG A O 1
ATOM 1345 N N . PHE A 1 175 ? -8.767 -0.396 22.848 1.00 79.94 175 PHE A N 1
ATOM 1346 C CA . PHE A 1 175 ? -9.158 0.653 23.783 1.00 79.94 175 PHE A CA 1
ATOM 1347 C C . PHE A 1 175 ? -8.568 0.437 25.176 1.00 79.94 175 PHE A C 1
ATOM 1349 O O . PHE A 1 175 ? -8.073 1.398 25.744 1.00 79.94 175 PHE A O 1
ATOM 1356 N N . ALA A 1 176 ? -8.547 -0.796 25.691 1.00 80.50 176 ALA A N 1
ATOM 1357 C CA . ALA A 1 176 ? -7.949 -1.127 26.987 1.00 80.50 176 ALA A CA 1
ATOM 1358 C C . ALA A 1 176 ? -6.432 -0.862 27.039 1.00 80.50 176 ALA A C 1
ATOM 1360 O O . ALA A 1 176 ? -5.884 -0.636 28.111 1.00 80.50 176 ALA A O 1
ATOM 1361 N N . ALA A 1 177 ? -5.757 -0.875 25.885 1.00 79.31 177 ALA A N 1
ATOM 1362 C CA . ALA A 1 177 ? -4.337 -0.555 25.764 1.00 79.31 177 ALA A CA 1
ATOM 1363 C C . ALA A 1 177 ? -4.026 0.958 25.721 1.00 79.31 177 ALA A C 1
ATOM 1365 O O . ALA A 1 177 ? -2.854 1.325 25.648 1.00 79.31 177 ALA A O 1
ATOM 1366 N N . ARG A 1 178 ? -5.036 1.843 25.713 1.00 79.25 178 ARG A N 1
ATOM 1367 C CA . ARG A 1 178 ? -4.837 3.304 25.770 1.00 79.25 178 ARG A CA 1
ATOM 1368 C C . ARG A 1 178 ? -4.629 3.761 27.217 1.00 79.25 178 ARG A C 1
ATOM 1370 O O . ARG A 1 178 ? -5.242 3.207 28.119 1.00 79.25 178 ARG A O 1
ATOM 1377 N N . GLU A 1 179 ? -3.834 4.811 27.427 1.00 65.38 179 GLU A N 1
ATOM 1378 C CA . GLU A 1 179 ? -3.624 5.401 28.765 1.00 65.38 179 GLU A CA 1
ATOM 1379 C C . GLU A 1 179 ? -4.929 5.936 29.390 1.00 65.38 179 GLU A C 1
ATOM 1381 O O . GLU A 1 179 ? -5.108 5.848 30.599 1.00 65.38 179 GLU A O 1
ATOM 1386 N N . ASP A 1 180 ? -5.884 6.379 28.563 1.00 69.94 180 ASP A N 1
ATOM 1387 C CA . ASP A 1 180 ? -7.208 6.870 28.985 1.00 69.94 180 ASP A CA 1
ATOM 1388 C C . ASP A 1 180 ? -8.266 5.760 29.174 1.00 69.94 180 ASP A C 1
ATOM 1390 O O . ASP A 1 180 ? -9.472 6.030 29.233 1.00 69.94 180 ASP A O 1
ATOM 1394 N N . ALA A 1 181 ? -7.860 4.488 29.195 1.00 69.06 181 ALA A N 1
ATOM 1395 C CA . ALA A 1 181 ? -8.795 3.377 29.318 1.00 69.06 181 ALA A CA 1
ATOM 1396 C C . ALA A 1 181 ? -9.435 3.331 30.714 1.00 69.06 181 ALA A C 1
ATOM 1398 O O . ALA A 1 181 ? -8.779 3.005 31.706 1.00 69.06 181 ALA A O 1
ATOM 1399 N N . ARG A 1 182 ? -10.748 3.590 30.800 1.00 76.12 182 ARG A N 1
ATOM 1400 C CA . ARG A 1 182 ? -11.489 3.418 32.058 1.00 76.12 182 ARG A CA 1
ATOM 1401 C C . ARG A 1 182 ? -11.619 1.947 32.440 1.00 76.12 182 ARG A C 1
ATOM 1403 O O . ARG A 1 182 ? -11.735 1.067 31.581 1.00 76.12 182 ARG A O 1
ATOM 1410 N N . ARG A 1 183 ? -11.723 1.683 33.750 1.00 78.50 183 ARG A N 1
ATOM 1411 C CA . ARG A 1 183 ? -11.932 0.330 34.314 1.00 78.50 183 ARG A CA 1
ATOM 1412 C C . ARG A 1 183 ? -13.135 -0.393 33.697 1.00 78.50 183 ARG A C 1
ATOM 1414 O O . ARG A 1 183 ? -13.101 -1.612 33.552 1.00 78.50 183 ARG A O 1
ATOM 1421 N N . THR A 1 184 ? -14.156 0.352 33.276 1.00 77.31 184 THR A N 1
ATOM 1422 C CA . THR A 1 184 ? -15.357 -0.149 32.593 1.00 77.31 184 THR A CA 1
ATOM 1423 C C . THR A 1 184 ? -15.033 -0.920 31.308 1.00 77.31 184 THR A C 1
ATOM 1425 O O . THR A 1 184 ? -15.628 -1.964 31.054 1.00 77.31 184 THR A O 1
ATOM 1428 N N . VAL A 1 185 ? -14.046 -0.472 30.521 1.00 79.62 185 VAL A N 1
ATOM 1429 C CA . VAL A 1 185 ? -13.625 -1.148 29.279 1.00 79.62 185 VAL A CA 1
ATOM 1430 C C . VAL A 1 185 ? -12.911 -2.464 29.589 1.00 79.62 185 VAL A C 1
ATOM 1432 O O . VAL A 1 185 ? -13.171 -3.478 28.939 1.00 79.62 185 VAL A O 1
ATOM 1435 N N . SER A 1 186 ? -12.061 -2.479 30.616 1.00 81.44 186 SER A N 1
ATOM 1436 C CA . SER A 1 186 ? -11.373 -3.693 31.072 1.00 81.44 186 SER A CA 1
ATOM 1437 C C . SER A 1 186 ? -12.352 -4.730 31.631 1.00 81.44 186 SER A C 1
ATOM 1439 O O . SER A 1 186 ? -12.219 -5.919 31.340 1.00 81.44 186 SER A O 1
ATOM 1441 N N . ARG A 1 187 ? -13.385 -4.291 32.365 1.00 79.69 187 ARG A N 1
ATOM 1442 C CA . ARG A 1 187 ? -14.478 -5.162 32.836 1.00 79.69 187 ARG A CA 1
ATOM 1443 C C . ARG A 1 187 ? -15.318 -5.691 31.677 1.00 79.69 187 ARG A C 1
ATOM 1445 O O . ARG A 1 187 ? -15.574 -6.889 31.615 1.00 79.69 187 ARG A O 1
ATOM 1452 N N . ALA A 1 188 ? -15.667 -4.842 30.711 1.00 80.75 188 ALA A N 1
ATOM 1453 C CA . ALA A 1 188 ? -16.367 -5.267 29.500 1.00 80.75 188 ALA A CA 1
ATOM 1454 C C . ALA A 1 188 ? -15.568 -6.323 28.714 1.00 80.75 188 ALA A C 1
ATOM 1456 O O . ALA A 1 188 ? -16.139 -7.316 28.265 1.00 80.75 188 ALA A O 1
ATOM 1457 N N . LEU A 1 189 ? -14.244 -6.162 28.595 1.00 82.62 189 LEU A N 1
ATOM 1458 C CA . LEU A 1 189 ? -13.364 -7.155 27.974 1.00 82.62 189 LEU A CA 1
ATOM 1459 C C . LEU A 1 189 ? -13.377 -8.490 28.738 1.00 82.62 189 LEU A C 1
ATOM 1461 O O . LEU A 1 189 ? -13.491 -9.545 28.114 1.00 82.62 189 LEU A O 1
ATOM 1465 N N . ALA A 1 190 ? -13.317 -8.449 30.073 1.00 82.56 190 ALA A N 1
ATOM 1466 C CA . ALA A 1 190 ? -13.397 -9.643 30.914 1.00 82.56 190 ALA A CA 1
ATOM 1467 C C . ALA A 1 190 ? -14.746 -10.370 30.764 1.00 82.56 190 ALA A C 1
ATOM 1469 O O . ALA A 1 190 ? -14.765 -11.589 30.597 1.00 82.56 190 ALA A O 1
ATOM 1470 N N . LEU A 1 191 ? -15.860 -9.630 30.730 1.00 81.56 191 LEU A N 1
ATOM 1471 C CA . LEU A 1 191 ? -17.209 -10.173 30.524 1.00 81.56 191 LEU A CA 1
ATOM 1472 C C . LEU A 1 191 ? -17.386 -10.790 29.128 1.00 81.56 191 LEU A C 1
ATOM 1474 O O . LEU A 1 191 ? -18.023 -11.832 28.977 1.00 81.56 191 LEU A O 1
ATOM 1478 N N . VAL A 1 192 ? -16.805 -10.182 28.090 1.00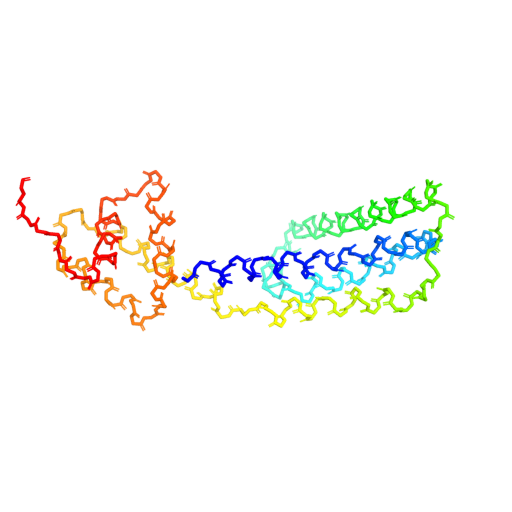 82.75 192 VAL A N 1
ATOM 1479 C CA . VAL A 1 192 ? -16.805 -10.756 26.734 1.00 82.75 192 VAL A CA 1
ATOM 1480 C C . VAL A 1 192 ? -15.959 -12.031 26.680 1.00 82.75 192 VAL A C 1
ATOM 1482 O O . VAL A 1 192 ? -16.366 -13.004 26.044 1.00 82.75 192 VAL A O 1
ATOM 1485 N N . GLY A 1 193 ? -14.816 -12.054 27.371 1.00 78.06 193 GLY A N 1
ATOM 1486 C CA . GLY A 1 193 ? -13.946 -13.226 27.487 1.00 78.06 193 GLY A CA 1
ATOM 1487 C C . GLY A 1 193 ? -14.564 -14.386 28.277 1.00 78.06 193 GLY A C 1
ATOM 1488 O O . GLY A 1 193 ? -14.337 -15.542 27.926 1.00 78.06 193 GLY A O 1
ATOM 1489 N N . SER A 1 194 ? -15.389 -14.098 29.291 1.00 79.50 194 SER A N 1
ATOM 1490 C CA . SER A 1 194 ? -16.078 -15.099 30.123 1.00 79.50 194 SER A CA 1
ATOM 1491 C C . SER A 1 194 ? -17.380 -15.639 29.513 1.00 79.50 194 SER A C 1
ATOM 1493 O O . SER A 1 194 ? -18.057 -16.466 30.127 1.00 79.50 194 SER A O 1
ATOM 1495 N N . GLY A 1 195 ? -17.761 -15.179 28.315 1.00 70.56 195 GLY A N 1
ATOM 1496 C CA . GLY A 1 195 ? -19.027 -15.550 27.677 1.00 70.56 195 GLY A CA 1
ATOM 1497 C C . GLY A 1 195 ? -20.258 -14.898 28.317 1.00 70.56 195 GLY A C 1
ATOM 1498 O O . GLY A 1 195 ? -21.366 -15.402 28.154 1.00 70.56 195 GLY A O 1
ATOM 1499 N N . GLY A 1 196 ? -20.078 -13.789 29.037 1.00 61.84 196 GLY A N 1
ATOM 1500 C CA . GLY A 1 196 ? -21.151 -13.027 29.672 1.00 61.84 196 GLY A CA 1
ATOM 1501 C C . GLY A 1 196 ? -21.555 -13.512 31.062 1.00 61.84 196 GLY A C 1
ATOM 1502 O O . GLY A 1 196 ? -22.602 -13.106 31.560 1.00 61.84 196 GLY A O 1
ATOM 1503 N N . ARG A 1 197 ? -20.738 -14.357 31.706 1.00 57.59 197 ARG A N 1
ATOM 1504 C CA . ARG A 1 197 ? -20.877 -14.607 33.146 1.00 57.59 197 ARG A CA 1
ATOM 1505 C C . ARG A 1 197 ? -20.146 -13.512 33.922 1.00 57.59 197 ARG A C 1
ATOM 1507 O O . ARG A 1 197 ? -18.953 -13.318 33.656 1.00 57.59 197 ARG A O 1
ATOM 1514 N N . PRO A 1 198 ? -20.812 -12.819 34.864 1.00 56.38 198 PRO A N 1
ATOM 1515 C CA . PRO A 1 198 ? -20.113 -11.935 35.785 1.00 56.38 198 PRO A CA 1
ATOM 1516 C C . PRO A 1 198 ? -19.050 -12.743 36.533 1.00 56.38 198 PRO A C 1
ATOM 1518 O O . PRO A 1 198 ? -19.252 -13.926 36.828 1.00 56.38 198 PRO A O 1
ATOM 1521 N N . ALA A 1 199 ? -17.891 -12.127 36.774 1.00 55.62 199 ALA A N 1
ATOM 1522 C CA . ALA A 1 199 ? -16.890 -12.730 37.642 1.00 55.62 199 ALA A CA 1
ATOM 1523 C C . ALA A 1 199 ? -17.541 -12.996 39.012 1.00 55.62 199 ALA A C 1
ATOM 1525 O O . ALA A 1 199 ? -18.368 -12.185 39.437 1.00 55.62 199 ALA A O 1
ATOM 1526 N N . PRO A 1 200 ? -17.232 -14.120 39.682 1.00 47.41 200 PRO A N 1
ATOM 1527 C CA . PRO A 1 200 ? -17.732 -14.346 41.029 1.00 47.41 200 PRO A CA 1
ATOM 1528 C C . PRO A 1 200 ? -17.295 -13.164 41.895 1.00 47.41 200 PRO A C 1
ATOM 1530 O O . PRO A 1 200 ? -16.102 -12.874 41.993 1.00 47.41 200 PRO A O 1
ATOM 1533 N N . ALA A 1 201 ? -18.273 -12.447 42.447 1.00 49.62 201 ALA A N 1
ATOM 1534 C CA . ALA A 1 201 ? -18.009 -11.519 43.524 1.00 49.62 201 ALA A CA 1
ATOM 1535 C C . ALA A 1 201 ? -17.456 -12.360 44.681 1.00 49.62 201 ALA A C 1
ATOM 1537 O O . ALA A 1 201 ? -18.101 -13.320 45.100 1.00 49.62 201 ALA A O 1
ATOM 1538 N N . ASP A 1 202 ? -16.258 -11.998 45.124 1.00 46.19 202 ASP A N 1
ATOM 1539 C CA . ASP A 1 202 ? -15.618 -12.436 46.363 1.00 46.19 202 ASP A CA 1
ATOM 1540 C C . ASP A 1 202 ? -14.808 -13.748 46.304 1.00 46.19 202 ASP A C 1
ATOM 1542 O O . ASP A 1 202 ? -15.326 -14.867 46.324 1.00 46.19 202 ASP A O 1
ATOM 1546 N N . ALA A 1 203 ? -13.483 -13.561 46.319 1.00 35.16 203 ALA A N 1
ATOM 1547 C CA . ALA A 1 203 ? -12.556 -14.278 47.194 1.00 35.16 203 ALA A CA 1
ATOM 1548 C C . ALA A 1 203 ? -11.509 -13.281 47.713 1.00 35.16 203 ALA A C 1
ATOM 1550 O O . ALA A 1 203 ? -10.925 -12.562 46.868 1.00 35.16 203 ALA A O 1
#